Protein AF-A0A9X1IK52-F1 (afdb_monomer_lite)

Foldseek 3Di:
DAQDLLHLVLLLQQLVVQLVLAPPCVVPVVLSLLSVLVNVVSVVLNVLVQVLQLCVQPNDDDPCPVVDPPDDCPVVPPVVLVPDQCSCCCPVVVSGDDNADPNRHHRDPVSYDHDNDSLVSLVVSLVSLLVSLVVLVVQCVVDPDPSSLLSSLVSNLVSLLSNQSSQVVNCVVPVDNCVVVPPRVPDDSVPRPSNVVCVVVPVSVDRDRPDD

Structure (mmCIF, N/CA/C/O backbone):
data_AF-A0A9X1IK52-F1
#
_entry.id   AF-A0A9X1IK52-F1
#
loop_
_atom_site.group_PDB
_atom_site.id
_atom_site.type_symbol
_atom_site.label_atom_id
_atom_site.label_alt_id
_atom_site.label_comp_id
_atom_site.label_asym_id
_atom_site.label_entity_id
_atom_site.label_seq_id
_atom_site.pdbx_PDB_ins_code
_atom_site.Cartn_x
_atom_site.Cartn_y
_atom_site.Cartn_z
_atom_site.occupancy
_atom_site.B_iso_or_equiv
_atom_site.auth_seq_id
_atom_site.auth_comp_id
_atom_site.auth_asym_id
_atom_site.auth_atom_id
_atom_site.pdbx_PDB_model_num
ATOM 1 N N . LEU A 1 1 ? 0.300 -0.998 -7.293 1.00 97.69 1 LEU A N 1
ATOM 2 C CA . LEU A 1 1 ? 0.174 -1.105 -5.819 1.00 97.69 1 LEU A CA 1
ATOM 3 C C . LEU A 1 1 ? 0.484 0.206 -5.094 1.00 97.69 1 LEU A C 1
ATOM 5 O O . LEU A 1 1 ? 0.217 0.279 -3.910 1.00 97.69 1 LEU A O 1
ATOM 9 N N . LEU A 1 2 ? 0.979 1.241 -5.788 1.00 98.50 2 LEU A N 1
ATOM 10 C CA . LEU A 1 2 ? 1.314 2.537 -5.193 1.00 98.50 2 LEU A CA 1
ATOM 11 C C . LEU A 1 2 ? 0.119 3.512 -5.165 1.00 98.50 2 LEU A C 1
ATOM 13 O O . LEU A 1 2 ? -0.600 3.561 -4.174 1.00 98.50 2 LEU A O 1
ATOM 17 N N . GLY A 1 3 ? -0.132 4.243 -6.260 1.00 98.31 3 GLY A N 1
ATOM 18 C CA . GLY A 1 3 ? -1.111 5.341 -6.331 1.00 98.31 3 GLY A CA 1
ATOM 19 C C . GLY A 1 3 ? -2.527 4.959 -6.781 1.00 98.31 3 GLY A C 1
ATOM 20 O O . GLY A 1 3 ? -3.332 5.830 -7.088 1.00 98.31 3 GLY A O 1
ATOM 21 N N . GLY A 1 4 ? -2.858 3.667 -6.838 1.00 98.12 4 GLY A N 1
ATOM 22 C CA . GLY A 1 4 ? -4.223 3.222 -7.144 1.00 98.12 4 GLY A CA 1
ATOM 23 C C . GLY A 1 4 ? -5.168 3.331 -5.942 1.00 98.12 4 GLY A C 1
ATOM 24 O O . GLY A 1 4 ? -4.718 3.418 -4.804 1.00 98.12 4 GLY A O 1
ATOM 25 N N . LYS A 1 5 ? -6.483 3.217 -6.180 1.00 98.00 5 LYS A N 1
ATOM 26 C CA . LYS A 1 5 ? -7.533 3.292 -5.139 1.00 98.00 5 LYS A CA 1
ATOM 27 C C . LYS A 1 5 ? -7.262 2.425 -3.900 1.00 98.00 5 LYS A C 1
ATOM 29 O O . LYS A 1 5 ? -7.511 2.879 -2.791 1.00 98.00 5 LYS A O 1
ATOM 34 N N . TYR A 1 6 ? -6.746 1.212 -4.095 1.00 98.56 6 TYR A N 1
ATOM 35 C CA . TYR A 1 6 ? -6.387 0.256 -3.036 1.00 98.56 6 TYR A CA 1
ATOM 36 C C . TYR A 1 6 ? -4.863 0.044 -2.928 1.00 98.56 6 TYR A C 1
ATOM 38 O O . TYR A 1 6 ? -4.402 -1.052 -2.617 1.00 98.56 6 TYR A O 1
ATOM 46 N N . GLY A 1 7 ? -4.071 1.048 -3.309 1.00 98.69 7 GLY A N 1
ATOM 47 C CA . GLY A 1 7 ? -2.617 1.034 -3.157 1.00 98.69 7 GLY A CA 1
ATOM 48 C C . GLY A 1 7 ? -2.154 1.609 -1.819 1.00 98.69 7 GLY A C 1
ATOM 49 O O . GLY A 1 7 ? -2.965 2.137 -1.059 1.00 98.69 7 GLY A O 1
ATOM 50 N N . GLU A 1 8 ? -0.846 1.555 -1.571 1.00 98.81 8 GLU A N 1
ATOM 51 C CA . GLU A 1 8 ? -0.266 1.979 -0.288 1.00 98.81 8 GLU A CA 1
ATOM 52 C C . GLU A 1 8 ? -0.393 3.489 -0.046 1.00 98.81 8 GLU A C 1
ATOM 54 O O . GLU A 1 8 ? -0.481 3.942 1.088 1.00 98.81 8 GLU A O 1
ATOM 59 N N . MET A 1 9 ? -0.506 4.296 -1.108 1.00 98.69 9 MET A N 1
ATOM 60 C CA . MET A 1 9 ?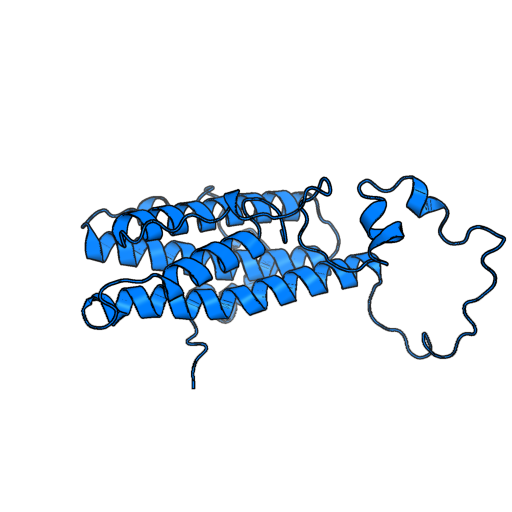 -0.839 5.718 -0.957 1.00 98.69 9 MET A CA 1
ATOM 61 C C . MET A 1 9 ? -2.228 5.911 -0.333 1.00 98.69 9 MET A C 1
ATOM 63 O O . MET A 1 9 ? -2.452 6.865 0.411 1.00 98.69 9 MET A O 1
ATOM 67 N N . SER A 1 10 ? -3.171 5.008 -0.619 1.00 98.81 10 SER A N 1
ATOM 68 C CA . SER A 1 10 ? -4.512 5.062 -0.043 1.00 98.81 10 SER A CA 1
ATOM 69 C C . SER A 1 10 ? -4.541 4.548 1.390 1.00 98.81 10 SER A C 1
ATOM 71 O O . SER A 1 10 ? -5.184 5.195 2.211 1.00 98.81 10 SER A O 1
ATOM 73 N N . THR A 1 11 ? -3.864 3.444 1.724 1.00 98.75 11 THR A N 1
ATOM 74 C CA . THR A 1 11 ? -3.757 2.981 3.125 1.00 98.75 11 THR A CA 1
ATOM 75 C C . THR A 1 11 ? -3.091 4.060 3.977 1.00 98.75 11 THR A C 1
ATOM 77 O O . THR A 1 11 ? -3.716 4.556 4.917 1.00 98.75 11 THR A O 1
ATOM 80 N N . LEU A 1 12 ? -1.922 4.558 3.554 1.00 98.81 12 LEU A N 1
ATOM 81 C CA . LEU A 1 12 ? -1.230 5.673 4.199 1.00 98.81 12 LEU A CA 1
ATOM 82 C C . LEU A 1 12 ? -2.139 6.894 4.348 1.00 98.81 12 LEU A C 1
ATOM 84 O O . LEU A 1 12 ? -2.324 7.391 5.455 1.00 98.81 12 LEU A O 1
ATOM 88 N N . GLY A 1 13 ? -2.724 7.382 3.250 1.00 98.62 13 GLY A N 1
ATOM 89 C CA . GLY A 1 13 ? -3.545 8.592 3.264 1.00 98.62 13 GLY A CA 1
ATOM 90 C C . GLY A 1 13 ? -4.740 8.478 4.211 1.00 98.62 13 GLY A C 1
ATOM 91 O O . GLY A 1 13 ? -5.017 9.404 4.973 1.00 98.62 13 GLY A O 1
ATOM 92 N N . ASN A 1 14 ? -5.419 7.329 4.220 1.00 98.88 14 ASN A N 1
ATOM 93 C CA . ASN A 1 14 ? -6.539 7.087 5.126 1.00 98.88 14 ASN A CA 1
ATOM 94 C C . ASN A 1 14 ? -6.096 7.124 6.587 1.00 98.88 14 ASN A C 1
ATOM 96 O O . ASN A 1 14 ? -6.639 7.905 7.371 1.00 98.88 14 ASN A O 1
ATOM 100 N N . TYR A 1 15 ? -5.096 6.329 6.954 1.00 98.75 15 TYR A N 1
ATOM 101 C CA . TYR A 1 15 ? -4.704 6.190 8.355 1.00 98.75 15 TYR A CA 1
ATOM 102 C C . TYR A 1 15 ? -4.037 7.468 8.870 1.00 98.75 15 TYR A C 1
ATOM 104 O O . TYR A 1 15 ? -4.278 7.882 10.006 1.00 98.75 15 TYR A O 1
ATOM 112 N N . LEU A 1 16 ? -3.283 8.166 8.016 1.00 98.62 16 LEU A N 1
ATOM 113 C CA . LEU A 1 16 ? -2.671 9.454 8.324 1.00 98.62 16 LEU A CA 1
ATOM 114 C C . LEU A 1 16 ? -3.725 10.487 8.717 1.00 98.62 16 LEU A C 1
ATOM 116 O O . LEU A 1 16 ? -3.709 10.982 9.847 1.00 98.62 16 LEU A O 1
ATOM 120 N N . PHE A 1 17 ? -4.689 10.764 7.836 1.00 98.69 17 PHE A N 1
ATOM 121 C CA . PHE A 1 17 ? -5.709 11.771 8.121 1.00 98.69 17 PHE A CA 1
ATOM 122 C C . PHE A 1 17 ? -6.666 11.340 9.237 1.00 98.69 17 PHE A C 1
ATOM 124 O O . PHE A 1 17 ? -7.046 12.175 10.057 1.00 98.69 17 PHE A O 1
ATOM 131 N N . GLN A 1 18 ? -6.996 10.052 9.358 1.00 98.75 18 GLN A N 1
ATOM 132 C CA . GLN A 1 18 ? -7.763 9.550 10.502 1.00 98.75 18 GLN A CA 1
ATOM 133 C C . GLN A 1 18 ? -7.002 9.712 11.825 1.00 98.75 18 GLN A C 1
ATOM 135 O O . GLN A 1 18 ? -7.610 10.089 12.824 1.00 98.75 18 GLN A O 1
ATOM 140 N N . SER A 1 19 ? -5.682 9.489 11.855 1.00 98.12 19 SER A N 1
ATOM 141 C CA . SER A 1 19 ? -4.861 9.681 13.059 1.00 98.12 19 SER A CA 1
ATOM 142 C C . SER A 1 19 ? -4.782 11.155 13.482 1.00 98.12 19 SER A C 1
ATOM 144 O O . SER A 1 19 ? -4.864 11.480 14.675 1.00 98.12 19 SER A O 1
ATOM 146 N N . PHE A 1 20 ? -4.693 12.071 12.514 1.00 98.25 20 PHE A N 1
ATOM 147 C CA . PHE A 1 20 ? -4.715 13.513 12.762 1.00 98.25 20 PHE A CA 1
ATOM 148 C C . PHE A 1 20 ? -6.075 13.954 13.303 1.00 98.25 20 PHE A C 1
ATOM 150 O O . PHE A 1 20 ? -6.141 14.612 14.342 1.00 98.25 20 PHE A O 1
ATOM 157 N N . ASN A 1 21 ? -7.150 13.499 12.661 1.00 98.31 21 ASN A N 1
ATOM 158 C CA . ASN A 1 21 ? -8.529 13.868 12.978 1.00 98.31 21 ASN A CA 1
ATOM 159 C C . ASN A 1 21 ? -9.142 13.059 14.134 1.00 98.31 21 ASN A C 1
ATOM 161 O O . ASN A 1 21 ? -10.309 13.270 14.481 1.00 98.31 21 ASN A O 1
ATOM 165 N N . PHE A 1 22 ? -8.388 12.133 14.736 1.00 98.38 22 PHE A N 1
ATOM 166 C CA . PHE A 1 22 ? -8.907 11.228 15.756 1.00 98.38 22 PHE A CA 1
ATOM 167 C C . PHE A 1 22 ? -9.400 12.007 16.984 1.00 98.38 22 PHE A C 1
ATOM 169 O O . PHE A 1 22 ? -8.639 12.725 17.641 1.00 98.38 22 PHE A O 1
ATOM 176 N N . ARG A 1 23 ? -10.678 11.833 17.334 1.00 96.69 23 ARG A N 1
ATOM 177 C CA . ARG A 1 23 ? -11.315 12.485 18.488 1.00 96.69 23 ARG A CA 1
ATOM 178 C C . ARG A 1 23 ? -11.190 11.624 19.741 1.00 96.69 23 ARG A C 1
ATOM 180 O O . ARG A 1 23 ? -11.190 10.401 19.674 1.00 96.69 23 ARG A O 1
ATOM 187 N N . SER A 1 24 ? -11.117 12.268 20.906 1.00 95.25 24 SER A N 1
ATOM 188 C CA . SER A 1 24 ? -11.035 11.577 22.203 1.00 95.25 24 SER A CA 1
ATOM 189 C C . SER A 1 24 ? -9.814 10.651 22.343 1.00 95.25 24 SER A C 1
ATOM 191 O O . SER A 1 24 ? -9.926 9.579 22.940 1.00 95.25 24 SER A O 1
ATOM 193 N N . LYS A 1 25 ? -8.643 11.081 21.841 1.00 94.38 25 LYS A N 1
ATOM 194 C CA . LYS A 1 25 ? -7.383 10.308 21.842 1.00 94.38 25 LYS A CA 1
ATOM 195 C C . LYS A 1 25 ? -7.042 9.686 23.199 1.00 94.38 25 LYS A C 1
ATOM 197 O O . LYS A 1 25 ? -6.598 8.552 23.235 1.00 94.38 25 LYS A O 1
ATOM 202 N N . THR A 1 26 ? -7.318 10.365 24.313 1.00 95.56 26 THR A N 1
ATOM 203 C CA . THR A 1 26 ? -7.072 9.811 25.657 1.00 95.56 26 THR A CA 1
ATOM 204 C C . THR A 1 26 ? -8.047 8.689 26.028 1.00 95.56 26 THR A C 1
ATOM 206 O O . THR A 1 26 ? -7.638 7.666 26.562 1.00 95.56 26 THR A O 1
ATOM 209 N N . LYS A 1 27 ? -9.346 8.847 25.731 1.00 96.62 27 LYS A N 1
ATOM 210 C CA . LYS A 1 27 ? -10.383 7.855 26.080 1.00 96.62 27 LYS A CA 1
ATOM 211 C C . LYS A 1 27 ? -10.326 6.619 25.180 1.00 96.62 27 LYS A C 1
ATOM 213 O O . LYS A 1 27 ? -10.642 5.520 25.619 1.00 96.62 27 LYS A O 1
ATOM 218 N N . LEU A 1 28 ? -9.951 6.809 23.918 1.00 97.00 28 LEU A N 1
ATOM 219 C CA . LEU A 1 28 ? -9.874 5.769 22.892 1.00 97.00 28 LEU A CA 1
ATOM 220 C C . LEU A 1 28 ? -8.418 5.481 22.496 1.00 97.00 28 LEU A C 1
ATOM 222 O O . LEU A 1 28 ? -8.143 5.156 21.341 1.00 97.00 28 LEU A O 1
ATOM 226 N N . ALA A 1 29 ? -7.495 5.598 23.456 1.00 97.56 29 ALA A N 1
ATOM 227 C CA . ALA A 1 29 ? -6.053 5.547 23.222 1.00 97.56 29 ALA A CA 1
ATOM 228 C C . ALA A 1 29 ? -5.614 4.310 22.440 1.00 97.56 29 ALA A C 1
ATOM 230 O O . ALA A 1 29 ? -4.907 4.452 21.455 1.00 97.56 29 ALA A O 1
ATOM 231 N N . SER A 1 30 ? -6.097 3.113 22.786 1.00 97.44 30 SER A N 1
ATOM 232 C CA . SER A 1 30 ? -5.710 1.883 22.080 1.00 97.44 30 SER A CA 1
ATOM 233 C C . SER A 1 30 ? -6.085 1.891 20.592 1.00 97.44 30 SER A C 1
ATOM 235 O O . SER A 1 30 ? -5.324 1.393 19.771 1.00 97.44 30 SER A O 1
ATOM 237 N N . PHE A 1 31 ? -7.228 2.479 20.227 1.00 98.31 31 PHE A N 1
ATOM 238 C CA . PHE A 1 31 ? -7.675 2.564 18.831 1.00 98.31 31 PHE A CA 1
ATOM 239 C C . PHE A 1 31 ? -6.939 3.664 18.072 1.00 98.31 31 PHE A C 1
ATOM 241 O O . PHE A 1 31 ? -6.550 3.468 16.924 1.00 98.31 31 PHE A O 1
ATOM 248 N N . TYR A 1 32 ? -6.704 4.799 18.733 1.00 98.38 32 TYR A N 1
ATOM 249 C CA . TYR A 1 32 ? -5.860 5.857 18.193 1.00 98.38 32 TYR A CA 1
ATOM 250 C C . TYR A 1 32 ? -4.438 5.349 17.924 1.00 98.38 32 TYR A C 1
ATOM 252 O O . TYR A 1 32 ? -3.935 5.510 16.816 1.00 98.38 32 TYR A O 1
ATOM 260 N N . SER A 1 33 ? -3.813 4.697 18.908 1.00 97.81 33 SER A N 1
ATOM 261 C CA . SER A 1 33 ? -2.472 4.125 18.794 1.00 97.81 33 SER A CA 1
ATOM 262 C C . SER A 1 33 ? -2.403 3.060 17.709 1.00 97.81 33 SER A C 1
ATOM 264 O O . SER A 1 33 ? -1.435 3.056 16.961 1.00 97.81 33 SER A O 1
ATOM 266 N N . LEU A 1 34 ? -3.426 2.208 17.573 1.00 98.50 34 LEU A N 1
ATOM 267 C CA . LEU A 1 34 ? -3.501 1.236 16.482 1.00 98.50 34 LEU A CA 1
ATOM 268 C C . LEU A 1 34 ? -3.439 1.926 15.112 1.00 98.50 34 LEU A C 1
ATOM 270 O O . LEU A 1 34 ? -2.599 1.568 14.292 1.00 98.50 34 LEU A O 1
ATOM 274 N N . VAL A 1 35 ? -4.297 2.926 14.878 1.00 98.56 35 VAL A N 1
ATOM 275 C CA . VAL A 1 35 ? -4.312 3.665 13.606 1.00 98.56 35 VAL A CA 1
ATOM 276 C C . VAL A 1 35 ? -2.975 4.374 13.389 1.00 98.56 35 VAL A C 1
ATOM 278 O O . VAL A 1 35 ? -2.388 4.219 12.330 1.00 98.56 35 VAL A O 1
ATOM 281 N N . ALA A 1 36 ? -2.454 5.083 14.393 1.00 98.25 36 ALA A N 1
ATOM 282 C CA . ALA A 1 36 ? -1.199 5.824 14.280 1.00 98.25 36 ALA A CA 1
ATOM 283 C C . ALA A 1 36 ? 0.031 4.924 14.046 1.00 98.25 36 ALA A C 1
ATOM 285 O O . ALA A 1 36 ? 0.907 5.294 13.268 1.00 98.25 36 ALA A O 1
ATOM 286 N N . CYS A 1 37 ? 0.101 3.747 14.680 1.00 98.00 37 CYS A N 1
ATOM 287 C CA . CYS A 1 37 ? 1.203 2.804 14.463 1.00 98.00 37 CYS A CA 1
ATOM 288 C C . CYS A 1 37 ? 1.167 2.225 13.047 1.00 98.00 37 CYS A C 1
ATOM 290 O O . CYS A 1 37 ? 2.207 2.164 12.398 1.00 98.00 37 CYS A O 1
ATOM 292 N N . ILE A 1 38 ? -0.019 1.860 12.547 1.00 98.75 38 ILE A N 1
ATOM 293 C CA . ILE A 1 38 ? -0.160 1.368 11.172 1.00 98.75 38 ILE A CA 1
ATOM 294 C C . ILE A 1 38 ? 0.129 2.493 10.167 1.00 98.75 38 ILE A C 1
ATOM 296 O O . ILE A 1 38 ? 0.828 2.252 9.194 1.00 98.75 38 ILE A O 1
ATOM 300 N N . THR A 1 39 ? -0.288 3.743 10.421 1.00 98.69 39 THR A N 1
ATOM 301 C CA . THR A 1 39 ? 0.114 4.900 9.593 1.00 98.69 39 THR A CA 1
ATOM 302 C C . THR A 1 39 ? 1.630 4.980 9.418 1.00 98.69 39 THR A C 1
ATOM 304 O O . THR A 1 39 ? 2.110 5.221 8.313 1.00 98.69 39 THR A O 1
ATOM 307 N N . ALA A 1 40 ? 2.385 4.800 10.505 1.00 98.56 40 ALA A N 1
ATOM 308 C CA . ALA A 1 40 ? 3.841 4.838 10.454 1.00 98.56 40 ALA A CA 1
ATOM 309 C C . ALA A 1 40 ? 4.423 3.666 9.643 1.00 98.56 40 ALA A C 1
ATOM 311 O O . ALA A 1 40 ? 5.398 3.856 8.923 1.00 98.56 40 ALA A O 1
ATOM 312 N N . GLU A 1 41 ? 3.799 2.487 9.698 1.00 98.75 41 GLU A N 1
ATOM 313 C CA . GLU A 1 41 ? 4.169 1.341 8.861 1.00 98.75 41 GLU A CA 1
ATOM 314 C C . GLU A 1 41 ? 3.896 1.596 7.365 1.00 98.75 41 GLU A C 1
ATOM 316 O O . GLU A 1 41 ? 4.751 1.317 6.523 1.00 98.75 41 GLU A O 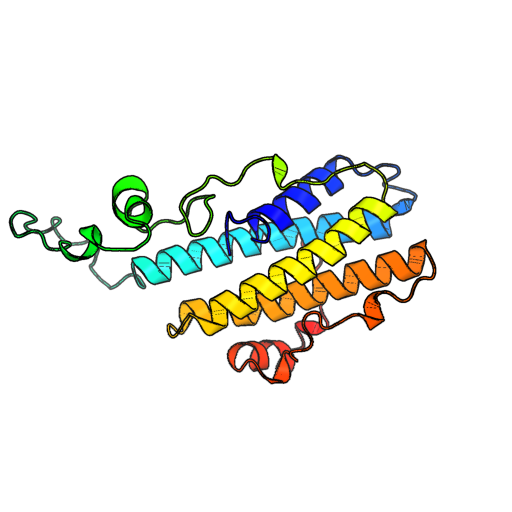1
ATOM 321 N N . GLU A 1 42 ? 2.752 2.199 7.023 1.00 98.75 42 GLU A N 1
ATOM 322 C CA . GLU A 1 42 ? 2.371 2.468 5.628 1.00 98.75 42 GLU A CA 1
ATOM 323 C C . GLU A 1 42 ? 3.297 3.468 4.917 1.00 98.75 42 GLU A C 1
ATOM 325 O O . GLU A 1 42 ? 3.421 3.426 3.692 1.00 98.75 42 GLU A O 1
ATOM 330 N N . LEU A 1 43 ? 4.007 4.335 5.653 1.00 98.56 43 LEU A N 1
ATOM 331 C CA . LEU A 1 43 ? 5.083 5.151 5.071 1.00 98.56 43 LEU A CA 1
ATOM 332 C C . LEU A 1 43 ? 6.177 4.260 4.467 1.00 98.56 43 LEU A C 1
ATOM 334 O O . LEU A 1 43 ? 6.583 4.468 3.323 1.00 98.56 43 LEU A O 1
ATOM 338 N N . GLY A 1 44 ? 6.593 3.230 5.207 1.00 98.69 44 GLY A N 1
ATOM 339 C CA . GLY A 1 44 ? 7.558 2.241 4.732 1.00 98.69 44 GLY A CA 1
ATOM 340 C C . GLY A 1 44 ? 7.006 1.378 3.595 1.00 98.69 44 GLY A C 1
ATOM 341 O O . GLY A 1 44 ? 7.758 0.957 2.723 1.00 98.69 44 GLY A O 1
ATOM 342 N N . HIS A 1 45 ? 5.692 1.143 3.538 1.00 98.81 45 HIS A N 1
ATOM 343 C CA . HIS A 1 45 ? 5.075 0.442 2.408 1.00 98.81 45 HIS A CA 1
ATOM 344 C C . HIS A 1 45 ? 5.087 1.277 1.124 1.00 98.81 45 HIS A C 1
ATOM 346 O O . HIS A 1 45 ? 5.408 0.755 0.054 1.00 98.81 45 HIS A O 1
ATOM 352 N N . VAL A 1 46 ? 4.789 2.578 1.216 1.00 98.75 46 VAL A N 1
ATOM 353 C CA . VAL A 1 46 ? 4.919 3.508 0.084 1.00 98.75 46 VAL A CA 1
ATOM 354 C C . VAL A 1 46 ? 6.363 3.550 -0.411 1.00 98.75 46 VAL A C 1
ATOM 356 O O . VAL A 1 46 ? 6.586 3.464 -1.620 1.00 98.75 46 VAL A O 1
ATOM 359 N N . GLU A 1 47 ? 7.338 3.611 0.498 1.00 98.75 47 GLU A N 1
ATOM 360 C CA . GLU A 1 47 ? 8.763 3.536 0.162 1.00 98.75 47 GLU A CA 1
ATOM 361 C C . GLU A 1 47 ? 9.118 2.205 -0.520 1.00 98.75 47 GLU A C 1
ATOM 363 O O . GLU A 1 47 ? 9.680 2.208 -1.615 1.00 98.75 47 GLU A O 1
ATOM 368 N N . LEU A 1 48 ? 8.727 1.070 0.068 1.00 98.75 48 LEU A N 1
ATOM 369 C CA . LEU A 1 48 ? 9.023 -0.266 -0.452 1.00 98.75 48 LEU A CA 1
ATOM 370 C C . LEU A 1 48 ? 8.460 -0.472 -1.862 1.00 98.75 48 LEU A C 1
ATOM 372 O O . LEU A 1 48 ? 9.161 -0.965 -2.744 1.00 98.75 48 LEU A O 1
ATOM 376 N N . VAL A 1 49 ? 7.203 -0.088 -2.098 1.00 98.69 49 VAL A N 1
ATOM 377 C CA . VAL A 1 49 ? 6.586 -0.209 -3.427 1.00 98.69 49 VAL A CA 1
ATOM 378 C C . VAL A 1 49 ? 7.241 0.747 -4.420 1.00 98.69 49 VAL A C 1
ATOM 380 O O . VAL A 1 49 ? 7.444 0.367 -5.572 1.00 98.69 49 VAL A O 1
ATOM 383 N N . SER A 1 50 ? 7.583 1.966 -3.996 1.00 98.50 50 SER A N 1
ATOM 384 C CA . SER A 1 50 ? 8.261 2.941 -4.859 1.00 98.50 50 SER A CA 1
ATOM 385 C C . SER A 1 50 ? 9.638 2.442 -5.291 1.00 98.50 50 SER A C 1
ATOM 387 O O . SER A 1 50 ? 9.964 2.497 -6.476 1.00 98.50 50 SER A O 1
ATOM 389 N N . ASN A 1 51 ? 10.403 1.877 -4.354 1.00 97.75 51 ASN A N 1
ATOM 390 C CA . ASN A 1 51 ? 11.685 1.247 -4.640 1.00 97.75 51 ASN A CA 1
ATOM 391 C C . ASN A 1 51 ? 11.507 0.024 -5.556 1.00 97.75 51 ASN A C 1
ATOM 393 O O . ASN A 1 51 ? 12.184 -0.092 -6.569 1.00 97.75 51 ASN A O 1
ATOM 397 N N . GLY A 1 52 ? 10.514 -0.831 -5.293 1.00 97.62 52 GLY A N 1
ATOM 398 C CA . GLY A 1 52 ? 10.189 -1.960 -6.169 1.00 97.62 52 GLY A CA 1
ATOM 399 C C . GLY A 1 52 ? 9.898 -1.543 -7.616 1.00 97.62 52 GLY A C 1
ATOM 400 O O . GLY A 1 52 ? 10.377 -2.187 -8.543 1.00 97.62 52 GLY A O 1
ATOM 401 N N . VAL A 1 53 ? 9.161 -0.447 -7.831 1.00 97.31 53 VAL A N 1
ATOM 402 C CA . VAL A 1 53 ? 8.923 0.109 -9.177 1.00 97.31 53 VAL A CA 1
ATOM 403 C C . VAL A 1 53 ? 10.223 0.593 -9.820 1.00 97.31 53 VAL A C 1
ATOM 405 O O . VAL A 1 53 ? 10.469 0.266 -10.978 1.00 97.31 53 VAL A O 1
ATOM 408 N N . ALA A 1 54 ? 11.057 1.334 -9.085 1.00 96.56 54 ALA A N 1
ATOM 409 C CA . ALA A 1 54 ? 12.342 1.809 -9.597 1.00 96.56 54 ALA A CA 1
ATOM 410 C C . ALA A 1 54 ? 13.264 0.639 -9.980 1.00 96.56 54 ALA A C 1
ATOM 412 O O . ALA A 1 54 ? 13.809 0.626 -11.078 1.00 96.56 54 ALA A O 1
ATOM 413 N N . MET A 1 55 ? 13.357 -0.384 -9.129 1.00 96.75 55 MET A N 1
ATOM 414 C CA . MET A 1 55 ? 14.146 -1.593 -9.375 1.00 96.75 55 MET A CA 1
ATOM 415 C C . MET A 1 55 ? 13.645 -2.395 -10.578 1.00 96.75 55 MET A C 1
ATOM 417 O O . MET A 1 55 ? 14.452 -2.903 -11.348 1.00 96.75 55 MET A O 1
ATOM 421 N N . LEU A 1 56 ? 12.328 -2.498 -10.774 1.00 95.69 56 LEU A N 1
ATOM 422 C CA . LEU A 1 56 ? 11.755 -3.178 -11.941 1.00 95.69 56 LEU A CA 1
ATOM 423 C C . LEU A 1 56 ? 12.038 -2.436 -13.255 1.00 95.69 56 LEU A C 1
ATOM 425 O O . LEU A 1 56 ? 12.155 -3.076 -14.296 1.00 95.69 56 LEU A O 1
ATOM 429 N N . ASN A 1 57 ? 12.126 -1.105 -13.214 1.00 94.62 57 ASN A N 1
ATOM 430 C CA . ASN A 1 57 ? 12.363 -0.289 -14.405 1.00 94.62 57 ASN A CA 1
ATOM 431 C C . ASN A 1 57 ? 13.854 -0.114 -14.724 1.00 94.62 57 ASN A C 1
ATOM 433 O O . ASN A 1 57 ? 14.216 -0.082 -15.897 1.00 94.62 57 ASN A O 1
ATOM 437 N N . ASN A 1 58 ? 14.698 0.007 -13.697 1.00 91.88 58 ASN A N 1
ATOM 438 C CA . ASN A 1 58 ? 16.098 0.415 -13.843 1.00 91.88 58 ASN A CA 1
ATOM 439 C C . ASN A 1 58 ? 17.098 -0.693 -13.479 1.00 91.88 58 ASN A C 1
ATOM 441 O O . ASN A 1 58 ? 18.252 -0.623 -13.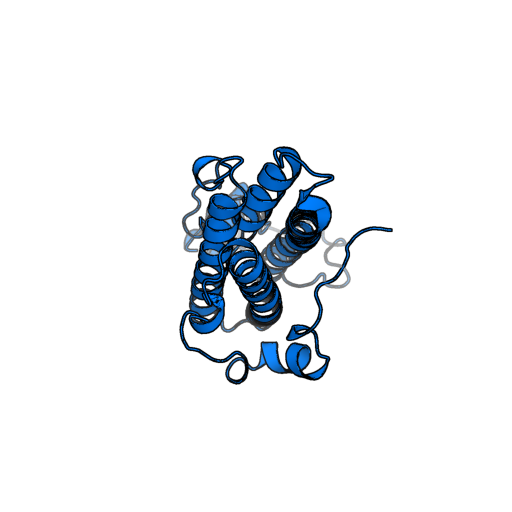885 1.00 91.88 58 ASN A O 1
ATOM 445 N N . GLY A 1 59 ? 16.667 -1.727 -12.751 1.00 92.50 59 GLY A N 1
ATOM 446 C CA . GLY A 1 59 ? 17.565 -2.730 -12.183 1.00 92.50 59 GLY A CA 1
ATOM 447 C C . GLY A 1 59 ? 18.389 -2.203 -10.997 1.00 92.50 59 GLY A C 1
ATOM 448 O O . GLY A 1 59 ? 18.225 -1.055 -10.583 1.00 92.50 59 GLY A O 1
ATOM 449 N N . PRO A 1 60 ? 19.237 -3.059 -10.397 1.00 91.38 60 PRO A N 1
ATOM 450 C CA . PRO A 1 60 ? 20.207 -2.636 -9.390 1.00 91.38 60 PRO A CA 1
ATOM 451 C C . PRO A 1 60 ? 21.336 -1.811 -10.018 1.00 91.38 60 PRO A C 1
ATOM 453 O O . PRO A 1 60 ? 21.725 -2.068 -11.158 1.00 91.38 60 PRO A O 1
ATOM 456 N N . ASP A 1 61 ? 21.939 -0.924 -9.227 1.00 87.75 61 ASP A N 1
ATOM 457 C CA . ASP A 1 61 ? 23.174 -0.238 -9.612 1.00 87.75 61 ASP A CA 1
ATOM 458 C C . ASP A 1 61 ? 24.282 -1.251 -9.937 1.00 87.75 61 ASP A C 1
ATOM 460 O O . ASP A 1 61 ? 24.549 -2.188 -9.171 1.00 87.75 61 ASP A O 1
ATOM 464 N N . SER A 1 62 ? 24.972 -1.036 -11.053 1.00 88.75 62 SER A N 1
ATOM 465 C CA . SER A 1 62 ? 26.178 -1.768 -11.420 1.00 88.75 62 SER A CA 1
ATOM 466 C C . SER A 1 62 ? 27.421 -0.903 -11.221 1.00 88.75 62 SER A C 1
ATOM 468 O O . SER A 1 62 ? 27.416 0.325 -11.327 1.00 88.75 62 SER A O 1
ATOM 470 N N . LYS A 1 63 ? 28.541 -1.555 -10.890 1.00 90.06 63 LYS A N 1
ATOM 471 C CA . LYS A 1 63 ? 29.802 -0.851 -10.646 1.00 90.06 63 LYS A CA 1
ATOM 472 C C . LYS A 1 63 ? 30.253 -0.138 -11.924 1.00 90.06 63 LYS A C 1
ATOM 474 O O . LYS A 1 63 ? 30.667 -0.799 -12.873 1.00 90.06 63 LYS A O 1
ATOM 479 N N . GLY A 1 64 ? 30.273 1.192 -11.883 1.00 84.69 64 GLY A N 1
ATOM 480 C CA . GLY A 1 64 ? 30.730 2.035 -12.984 1.00 84.69 64 GLY A CA 1
ATOM 481 C C . GLY A 1 64 ? 29.615 2.632 -13.844 1.00 84.69 64 GLY A C 1
ATOM 482 O O . GLY A 1 64 ? 29.946 3.316 -14.812 1.00 84.69 64 GLY A O 1
ATOM 483 N N . ASP A 1 65 ? 28.336 2.438 -13.508 1.00 84.00 65 ASP A N 1
ATOM 484 C CA . ASP A 1 65 ? 27.213 3.056 -14.239 1.00 84.00 65 ASP A CA 1
ATOM 485 C C . ASP A 1 65 ? 27.296 4.595 -14.258 1.00 84.00 65 ASP A C 1
ATOM 487 O O . ASP A 1 65 ? 26.917 5.241 -15.232 1.00 84.00 65 ASP A O 1
ATOM 491 N N . ASP A 1 66 ? 27.888 5.185 -13.220 1.00 86.06 66 ASP A N 1
ATOM 492 C CA . ASP A 1 66 ? 28.133 6.620 -13.054 1.00 86.06 66 ASP A CA 1
ATOM 493 C C . ASP A 1 66 ? 29.419 7.123 -13.739 1.00 86.06 66 ASP A C 1
ATOM 495 O O . ASP A 1 66 ? 29.708 8.319 -13.728 1.00 86.06 66 ASP A O 1
ATOM 499 N N . THR A 1 67 ? 30.199 6.228 -14.352 1.00 86.88 67 THR A N 1
ATOM 500 C CA . THR A 1 67 ? 31.490 6.565 -14.982 1.00 86.88 67 THR A CA 1
ATOM 501 C C . THR A 1 67 ? 31.400 6.800 -16.490 1.00 86.88 67 THR A C 1
ATOM 503 O O . THR A 1 67 ? 32.372 7.239 -17.111 1.00 86.88 67 THR A O 1
ATOM 506 N N . GLY A 1 68 ? 30.243 6.517 -17.095 1.00 83.25 68 GLY A N 1
ATOM 507 C CA . GLY A 1 68 ? 29.989 6.729 -18.518 1.00 83.25 68 GLY A CA 1
ATOM 508 C C . GLY A 1 68 ? 29.776 8.202 -18.890 1.00 83.25 68 GLY A C 1
ATOM 509 O O . GLY A 1 68 ? 29.456 9.044 -18.058 1.00 83.25 68 GLY A O 1
ATOM 510 N N . ASN A 1 69 ? 29.895 8.521 -20.181 1.00 86.50 69 ASN A N 1
ATOM 511 C CA . ASN A 1 69 ? 29.597 9.853 -20.731 1.00 86.50 69 ASN A CA 1
ATOM 512 C C . ASN A 1 69 ? 28.149 9.993 -21.255 1.00 86.50 69 ASN A C 1
ATOM 514 O O . ASN A 1 69 ? 27.863 10.912 -22.018 1.00 86.50 69 ASN A O 1
ATOM 518 N N . GLY A 1 70 ? 27.258 9.063 -20.891 1.00 82.62 70 GLY A N 1
ATOM 519 C CA . GLY A 1 70 ? 25.869 9.002 -21.366 1.00 82.62 70 GLY A CA 1
ATOM 520 C C . GLY A 1 70 ? 25.651 8.267 -22.698 1.00 82.62 70 GLY A C 1
ATOM 521 O O . GLY A 1 70 ? 24.506 7.981 -23.033 1.00 82.62 70 GLY A O 1
ATOM 522 N N . GLY A 1 71 ? 26.715 7.901 -23.426 1.00 86.62 71 GLY A N 1
ATOM 523 C CA . GLY A 1 71 ? 26.622 7.162 -24.693 1.00 86.62 71 GLY A CA 1
ATOM 524 C C . GLY A 1 71 ? 26.042 7.968 -25.869 1.00 86.62 71 GLY A C 1
ATOM 525 O O . GLY A 1 71 ? 25.667 9.131 -25.732 1.00 86.62 71 GLY A O 1
ATOM 526 N N . ASP A 1 72 ? 25.994 7.351 -27.055 1.00 91.50 72 ASP A N 1
ATOM 527 C CA . ASP A 1 72 ? 25.350 7.919 -28.249 1.00 91.50 72 ASP A CA 1
ATOM 528 C C . ASP A 1 72 ? 23.878 7.484 -28.321 1.00 91.50 72 ASP A C 1
ATOM 530 O O . ASP A 1 72 ? 23.568 6.295 -28.406 1.00 91.50 72 ASP A O 1
ATOM 534 N N . ILE A 1 73 ? 22.967 8.458 -28.302 1.00 94.25 73 ILE A N 1
ATOM 535 C CA . ILE A 1 73 ? 21.517 8.226 -28.339 1.00 94.25 73 ILE A CA 1
ATOM 536 C C . ILE A 1 73 ? 20.913 8.318 -29.748 1.00 94.25 73 ILE A C 1
ATOM 538 O O . ILE A 1 73 ? 19.715 8.076 -29.906 1.00 94.25 73 ILE A O 1
ATOM 542 N N . THR A 1 74 ? 21.699 8.662 -30.776 1.00 96.25 74 THR A N 1
ATOM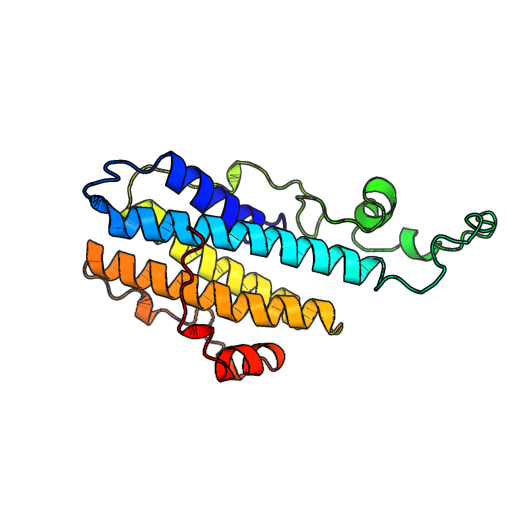 543 C CA . THR A 1 74 ? 21.194 8.870 -32.149 1.00 96.25 74 THR A CA 1
ATOM 544 C C . THR A 1 74 ? 20.590 7.606 -32.763 1.00 96.25 74 THR A C 1
ATOM 546 O O . THR A 1 74 ? 19.692 7.699 -33.598 1.00 96.25 74 THR A O 1
ATOM 549 N N . GLY A 1 75 ? 21.015 6.428 -32.297 1.00 96.06 75 GLY A N 1
ATOM 550 C CA . GLY A 1 75 ? 20.477 5.124 -32.691 1.00 96.06 75 GLY A CA 1
ATOM 551 C C . GLY A 1 75 ? 19.211 4.679 -31.949 1.00 96.06 75 GLY A C 1
ATOM 552 O O . GLY A 1 75 ? 18.856 3.512 -32.052 1.00 96.06 75 GLY A O 1
ATOM 553 N N . ALA A 1 76 ? 18.555 5.560 -31.182 1.00 95.56 76 ALA A N 1
ATOM 554 C CA . ALA A 1 76 ? 17.359 5.246 -30.391 1.00 95.56 76 ALA A CA 1
ATOM 555 C C . ALA A 1 76 ? 17.520 4.003 -29.475 1.00 95.56 76 ALA A C 1
ATOM 557 O O . ALA A 1 76 ? 16.733 3.061 -29.563 1.00 95.56 76 ALA A O 1
ATOM 558 N N . PRO A 1 77 ? 18.494 3.992 -28.541 1.00 93.44 77 PRO A N 1
ATOM 559 C CA . PRO A 1 77 ? 18.803 2.813 -27.717 1.00 93.44 77 PRO A CA 1
ATOM 560 C C . PRO A 1 77 ? 17.636 2.325 -26.838 1.00 93.44 77 PRO A C 1
ATOM 562 O O . PRO A 1 77 ? 17.615 1.170 -26.428 1.00 93.44 77 PRO A O 1
ATOM 565 N N . MET A 1 78 ? 16.650 3.188 -26.575 1.00 94.00 78 MET A N 1
ATOM 566 C CA . MET A 1 78 ? 15.437 2.883 -25.809 1.00 94.00 78 MET A CA 1
ATOM 567 C C . MET A 1 78 ? 14.179 2.827 -26.693 1.00 94.00 78 MET A C 1
ATOM 569 O O . MET A 1 78 ? 13.085 3.133 -26.224 1.00 94.00 78 MET A O 1
ATOM 573 N N . GLU A 1 79 ? 14.303 2.467 -27.978 1.00 96.00 79 GLU A N 1
ATOM 574 C CA . GLU A 1 79 ? 13.182 2.471 -28.934 1.00 96.00 79 GLU A CA 1
ATOM 575 C C . GLU A 1 79 ? 11.951 1.708 -28.416 1.00 96.00 79 GLU A C 1
ATOM 577 O O . GLU A 1 79 ? 10.824 2.181 -28.558 1.00 96.00 79 GLU A O 1
ATOM 582 N N . MET A 1 80 ? 12.159 0.573 -27.743 1.00 94.94 80 MET A N 1
ATOM 583 C CA . MET A 1 80 ? 11.090 -0.255 -27.167 1.00 94.94 80 MET A CA 1
ATOM 584 C C . MET A 1 80 ? 10.199 0.478 -26.146 1.00 94.94 80 MET A C 1
ATOM 586 O O . MET A 1 80 ? 9.062 0.066 -25.921 1.00 94.94 80 MET A O 1
ATOM 590 N N . MET A 1 81 ? 10.670 1.579 -25.546 1.00 95.62 81 MET A N 1
ATOM 591 C CA . MET A 1 81 ? 9.894 2.367 -24.580 1.00 95.62 81 MET A CA 1
ATOM 592 C C . MET A 1 81 ? 8.703 3.098 -25.217 1.00 95.62 81 MET A C 1
ATOM 594 O O . MET A 1 81 ? 7.800 3.518 -24.498 1.00 95.62 81 MET A O 1
ATOM 598 N N . LYS A 1 82 ? 8.650 3.219 -26.551 1.00 94.38 82 LYS A N 1
ATOM 599 C CA . LYS A 1 82 ? 7.508 3.826 -27.258 1.00 94.38 82 LYS A CA 1
ATOM 600 C C . LYS A 1 82 ? 6.220 2.996 -27.155 1.00 94.38 82 LYS A C 1
ATOM 602 O O . LYS A 1 82 ? 5.132 3.559 -27.220 1.00 94.38 82 LYS A O 1
ATOM 607 N N . ASP A 1 83 ? 6.354 1.682 -26.955 1.00 95.62 83 ASP A N 1
ATOM 608 C CA . ASP A 1 83 ? 5.252 0.712 -27.001 1.00 95.62 83 ASP A CA 1
ATOM 609 C C . ASP A 1 83 ? 4.877 0.156 -25.611 1.00 95.62 83 ASP A C 1
ATOM 611 O O . ASP A 1 83 ? 4.021 -0.726 -25.489 1.00 95.62 83 ASP A O 1
ATOM 615 N N . ILE A 1 84 ? 5.497 0.651 -24.531 1.00 94.88 84 ILE A N 1
ATOM 616 C CA . ILE A 1 84 ? 5.1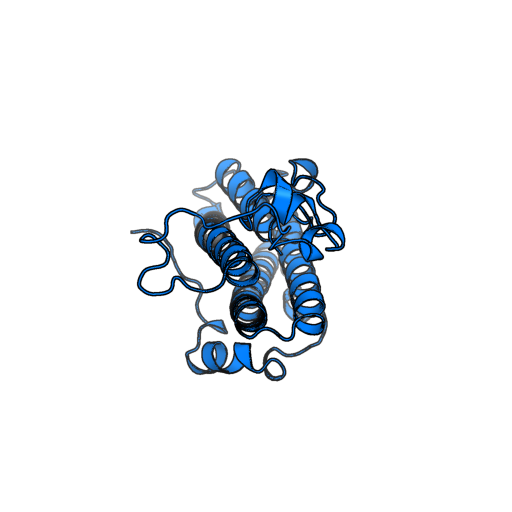63 0.201 -23.173 1.00 94.88 84 ILE A CA 1
ATOM 617 C C . ILE A 1 84 ? 3.786 0.719 -22.747 1.00 94.88 84 ILE A C 1
ATOM 619 O O . ILE A 1 84 ? 3.367 1.825 -23.085 1.00 94.88 84 ILE A O 1
ATOM 623 N N . ARG A 1 85 ? 3.097 -0.064 -21.909 1.00 94.69 85 ARG A N 1
ATOM 624 C CA . ARG A 1 85 ? 1.724 0.232 -21.460 1.00 94.69 85 ARG A CA 1
ATOM 625 C C . ARG A 1 85 ? 1.559 1.604 -20.798 1.00 94.69 85 ARG A C 1
ATOM 627 O O . ARG A 1 85 ? 0.492 2.196 -20.908 1.00 94.69 85 ARG A O 1
ATOM 634 N N . LEU A 1 86 ? 2.584 2.077 -20.087 1.00 94.81 86 LEU A N 1
ATOM 635 C CA . LEU A 1 86 ? 2.591 3.373 -19.408 1.00 94.81 86 LEU A CA 1
ATOM 636 C C . LEU A 1 86 ? 3.851 4.155 -19.793 1.00 94.81 86 LEU A C 1
ATOM 638 O O . LEU A 1 86 ? 4.797 4.264 -19.016 1.00 94.81 86 LEU A O 1
ATOM 642 N N . ALA A 1 87 ? 3.849 4.710 -21.004 1.00 94.75 87 ALA A N 1
ATOM 643 C CA . ALA A 1 87 ? 4.978 5.445 -21.574 1.00 94.75 87 ALA A CA 1
ATOM 644 C C . ALA A 1 87 ? 5.474 6.609 -20.690 1.00 94.75 87 ALA A C 1
ATOM 646 O O . ALA A 1 87 ? 6.674 6.864 -20.609 1.00 94.75 87 ALA A O 1
ATOM 647 N N . ALA A 1 88 ? 4.570 7.272 -19.956 1.00 93.62 88 ALA A N 1
ATOM 648 C CA . ALA A 1 88 ? 4.925 8.336 -19.012 1.00 93.62 88 ALA A CA 1
ATOM 649 C C . ALA A 1 88 ? 5.898 7.868 -17.913 1.00 93.62 88 ALA A C 1
ATOM 651 O O . ALA A 1 88 ? 6.702 8.666 -17.437 1.00 93.62 88 ALA A O 1
ATOM 652 N N . GLY A 1 89 ? 5.872 6.580 -17.539 1.00 94.31 89 GLY A N 1
ATOM 653 C CA . GLY A 1 89 ? 6.839 5.985 -16.610 1.00 94.31 89 GLY A CA 1
ATOM 654 C C . GLY A 1 89 ? 8.286 6.145 -17.081 1.00 94.31 89 GLY A C 1
ATOM 655 O O . GLY A 1 89 ? 9.165 6.401 -16.267 1.00 94.31 89 GLY A O 1
ATOM 656 N N . PHE A 1 90 ? 8.517 6.094 -18.393 1.00 95.62 90 PHE A N 1
ATOM 657 C CA . PHE A 1 90 ? 9.816 6.378 -18.993 1.00 95.62 90 PHE A CA 1
ATOM 658 C C . PHE A 1 90 ? 9.981 7.878 -19.284 1.00 95.62 90 PHE A C 1
ATOM 660 O O . PHE A 1 90 ? 10.867 8.520 -18.728 1.00 95.62 90 PHE A O 1
ATOM 667 N N . TYR A 1 91 ? 9.093 8.463 -20.096 1.00 95.19 91 TYR A N 1
ATOM 668 C CA . TYR A 1 91 ? 9.285 9.816 -20.638 1.00 95.19 91 TYR A CA 1
ATOM 669 C C . TYR A 1 91 ? 9.216 10.947 -19.608 1.00 95.19 91 TYR A C 1
ATOM 671 O O . TYR A 1 91 ? 9.894 11.956 -19.773 1.00 95.19 91 TYR A O 1
ATOM 679 N N . SER A 1 92 ? 8.383 10.818 -18.574 1.00 95.19 92 SER A N 1
ATOM 680 C CA . SER A 1 92 ? 8.195 11.870 -17.565 1.00 95.19 92 SER A CA 1
ATOM 681 C C . SER A 1 92 ? 8.885 11.546 -16.248 1.00 95.19 92 SER A C 1
ATOM 683 O O . SER A 1 92 ? 9.306 12.460 -15.545 1.00 95.19 92 SER A O 1
ATOM 685 N N . HIS A 1 93 ? 8.983 10.261 -15.905 1.00 95.12 93 HIS A N 1
ATOM 686 C CA . HIS A 1 93 ? 9.424 9.833 -14.577 1.00 95.12 93 HIS A CA 1
ATOM 687 C C . HIS A 1 93 ? 10.786 9.133 -14.575 1.00 95.12 93 HIS A C 1
ATOM 689 O O . HIS A 1 93 ? 11.278 8.809 -13.498 1.00 95.12 93 HIS A O 1
ATOM 695 N N . GLY A 1 94 ? 11.405 8.897 -15.740 1.00 93.88 94 GLY A N 1
ATOM 696 C CA . GLY A 1 94 ? 12.746 8.307 -15.828 1.00 93.88 94 GLY A CA 1
ATOM 697 C C . GLY A 1 94 ? 12.858 6.938 -15.149 1.00 93.88 94 GLY A C 1
ATOM 698 O O . GLY A 1 94 ? 13.852 6.659 -14.490 1.00 93.88 94 GLY A O 1
ATOM 699 N N . GLY A 1 95 ? 11.802 6.121 -15.215 1.00 93.75 95 GLY A N 1
ATOM 700 C CA . GLY A 1 95 ? 11.718 4.832 -14.520 1.00 93.75 95 GLY A CA 1
ATOM 701 C C . GLY A 1 95 ? 11.363 4.932 -13.030 1.00 93.75 95 GLY A C 1
ATOM 702 O O . GLY A 1 95 ? 11.145 3.909 -12.382 1.00 93.75 95 GLY A O 1
ATOM 703 N N . GLY A 1 96 ? 11.248 6.138 -12.475 1.00 95.44 96 GLY A N 1
ATOM 704 C CA . GLY A 1 96 ? 10.875 6.373 -11.085 1.00 95.44 96 GLY A CA 1
ATOM 705 C C . GLY A 1 96 ? 9.385 6.174 -10.792 1.00 95.44 96 GLY A C 1
ATOM 706 O O . GLY A 1 96 ? 8.512 6.306 -11.654 1.00 95.44 96 GLY A O 1
ATOM 707 N N . ALA A 1 97 ? 9.088 5.882 -9.527 1.00 97.12 97 ALA A N 1
ATOM 708 C CA . ALA A 1 97 ? 7.728 5.853 -9.011 1.00 97.12 97 ALA A CA 1
ATOM 709 C C . ALA A 1 97 ? 7.172 7.266 -8.782 1.00 97.12 97 ALA A C 1
ATOM 711 O O . ALA A 1 97 ? 7.842 8.142 -8.241 1.00 97.12 97 ALA A O 1
ATOM 712 N N . VAL A 1 98 ? 5.899 7.452 -9.124 1.00 97.06 98 VAL A N 1
ATOM 713 C CA . VAL A 1 98 ? 5.108 8.657 -8.836 1.00 97.06 98 VAL A CA 1
ATOM 714 C C . VAL A 1 98 ? 3.713 8.249 -8.346 1.00 97.06 98 VAL A C 1
ATOM 716 O O . VAL A 1 98 ? 3.308 7.105 -8.583 1.00 97.06 98 VAL A O 1
ATOM 719 N N . PRO A 1 99 ? 2.951 9.127 -7.660 1.00 97.06 99 PRO A N 1
ATOM 720 C CA . PRO A 1 99 ? 1.657 8.772 -7.074 1.00 97.06 99 PRO A CA 1
ATOM 721 C C . PRO A 1 99 ? 0.548 8.659 -8.137 1.00 97.06 99 PRO A C 1
ATOM 723 O O . PRO A 1 99 ? -0.376 9.467 -8.183 1.00 97.06 99 PRO A O 1
ATOM 726 N N . VAL A 1 100 ? 0.632 7.636 -8.989 1.00 97.62 100 VAL A N 1
ATOM 727 C CA . VAL A 1 100 ? -0.345 7.309 -10.037 1.00 97.62 100 VAL A CA 1
ATOM 728 C C . VAL A 1 100 ? -0.780 5.844 -9.961 1.00 97.62 100 VAL A C 1
ATOM 730 O O . VAL A 1 100 ? -0.110 4.994 -9.360 1.00 97.62 100 VAL A O 1
ATOM 733 N N . ASP A 1 101 ? -1.927 5.538 -10.559 1.00 97.25 101 ASP A N 1
ATOM 734 C CA . ASP A 1 101 ? -2.399 4.170 -10.747 1.00 97.25 101 ASP A CA 1
ATOM 735 C C . ASP A 1 101 ? -1.763 3.484 -11.974 1.00 97.25 101 ASP A C 1
ATOM 737 O O . ASP A 1 101 ? -0.920 4.042 -12.675 1.00 97.25 101 ASP A O 1
ATOM 741 N N . SER A 1 102 ? -2.157 2.237 -12.249 1.00 95.81 102 SER A N 1
ATOM 742 C CA . SER A 1 102 ? -1.602 1.449 -13.361 1.00 95.81 102 SER A CA 1
ATOM 743 C C . SER A 1 102 ? -1.979 1.953 -14.761 1.00 95.81 102 SER A C 1
ATOM 745 O O . SER A 1 102 ? -1.459 1.419 -15.737 1.00 95.81 102 SER A O 1
ATOM 747 N N . ASN A 1 103 ? -2.889 2.924 -14.864 1.00 95.62 103 ASN A N 1
ATOM 748 C CA . ASN A 1 103 ? -3.282 3.591 -16.106 1.00 95.62 103 ASN A CA 1
ATOM 749 C C . ASN A 1 103 ? -2.785 5.050 -16.153 1.00 95.62 103 ASN A C 1
ATOM 751 O O . ASN A 1 103 ? -3.136 5.780 -17.076 1.00 95.62 103 ASN A O 1
ATOM 755 N N . GLY A 1 104 ? -1.971 5.479 -15.181 1.00 95.56 104 GLY A N 1
ATOM 756 C CA . GLY A 1 104 ? -1.401 6.824 -15.129 1.00 95.56 104 GLY A CA 1
ATOM 757 C C . GLY A 1 104 ? -2.318 7.895 -14.533 1.00 95.56 104 GLY A C 1
ATOM 758 O O . GLY A 1 104 ? -1.986 9.074 -14.625 1.00 95.56 104 GLY A O 1
ATOM 759 N N . LEU A 1 105 ? -3.448 7.531 -13.916 1.00 97.00 105 LEU A N 1
ATOM 760 C CA . LEU A 1 105 ? -4.295 8.503 -13.218 1.00 97.00 105 LEU A CA 1
ATOM 761 C C . LEU A 1 105 ? -3.683 8.870 -11.866 1.00 97.00 105 LEU A C 1
ATOM 763 O O . LEU A 1 105 ? -3.290 7.988 -11.101 1.00 97.00 105 LEU A O 1
ATOM 767 N N . SER A 1 106 ? -3.645 10.165 -11.547 1.00 97.50 106 SER A N 1
ATOM 768 C CA . SER A 1 106 ? -3.111 10.654 -10.276 1.00 97.50 106 SER A CA 1
ATOM 769 C C . SER A 1 106 ? -3.914 10.144 -9.082 1.00 97.50 106 SER A C 1
ATOM 771 O O . SER A 1 106 ? -5.144 10.273 -9.028 1.00 97.50 106 SER A O 1
ATOM 773 N N . TRP A 1 107 ? -3.194 9.646 -8.077 1.00 98.44 107 TRP A N 1
ATOM 774 C CA . TRP A 1 107 ? -3.742 9.466 -6.742 1.00 98.44 107 TRP A CA 1
ATOM 775 C C . TRP A 1 107 ? -4.266 10.811 -6.239 1.00 98.44 107 TRP A C 1
ATOM 777 O O . TRP A 1 107 ? -3.639 11.854 -6.438 1.00 98.44 107 TRP A O 1
ATOM 787 N N . ASN A 1 108 ? -5.431 10.806 -5.603 1.00 97.56 108 ASN A N 1
ATOM 788 C CA . ASN A 1 108 ? -6.062 12.037 -5.159 1.00 97.56 108 ASN A CA 1
ATOM 789 C C . ASN A 1 108 ? -6.876 11.826 -3.880 1.00 97.56 108 ASN A C 1
ATOM 791 O O . ASN A 1 108 ? -7.133 10.701 -3.445 1.00 97.56 108 ASN A O 1
ATOM 795 N N . LYS A 1 109 ? -7.303 12.950 -3.296 1.00 96.62 109 LYS A N 1
ATOM 796 C CA . LYS A 1 109 ? -8.024 13.001 -2.020 1.00 96.62 109 LYS A CA 1
ATOM 797 C C . LYS A 1 109 ? -9.307 12.165 -1.984 1.00 96.62 109 LYS A C 1
ATOM 799 O O . LYS A 1 109 ? -9.737 11.808 -0.896 1.00 96.62 109 LYS A O 1
ATOM 804 N N . ASP A 1 110 ? -9.922 11.851 -3.126 1.00 97.38 110 ASP A N 1
ATOM 805 C CA . ASP A 1 110 ? -11.199 11.128 -3.162 1.00 97.38 110 ASP A CA 1
ATOM 806 C C . ASP A 1 110 ? -11.040 9.652 -2.757 1.00 97.38 110 ASP A C 1
ATOM 808 O O . ASP A 1 110 ? -12.029 8.954 -2.539 1.00 97.38 110 ASP A O 1
ATOM 812 N N . PHE A 1 111 ? -9.801 9.169 -2.609 1.00 98.31 111 PHE A N 1
ATOM 813 C CA . PHE A 1 111 ? -9.504 7.856 -2.033 1.00 98.31 111 PHE A CA 1
ATOM 814 C C . PHE A 1 111 ? -9.367 7.868 -0.501 1.00 98.31 111 PHE A C 1
ATOM 816 O O . PHE A 1 111 ? -9.190 6.804 0.095 1.00 98.31 111 PHE A O 1
ATOM 823 N N . VAL A 1 112 ? -9.459 9.035 0.148 1.00 98.62 112 VAL A N 1
ATOM 824 C CA . VAL A 1 112 ? -9.369 9.180 1.608 1.00 98.62 112 VAL A CA 1
ATOM 825 C C . VAL A 1 112 ? -10.763 9.266 2.231 1.00 98.62 112 VAL A C 1
ATOM 827 O O . VAL A 1 112 ? -11.526 10.194 1.970 1.00 98.62 112 VAL A O 1
ATOM 830 N N . THR A 1 113 ? -11.057 8.334 3.134 1.00 98.50 113 THR A N 1
ATOM 831 C CA . THR A 1 113 ? -12.238 8.320 3.999 1.00 98.50 113 THR A CA 1
ATOM 832 C C . THR A 1 113 ? -11.816 8.639 5.431 1.00 98.50 113 THR A C 1
ATOM 834 O O . THR A 1 113 ? -11.164 7.844 6.107 1.00 98.50 113 THR A O 1
ATOM 837 N N . THR A 1 114 ? -12.216 9.809 5.924 1.00 98.06 114 THR A N 1
ATOM 838 C CA . THR A 1 114 ? -12.044 10.205 7.328 1.00 98.06 114 THR A CA 1
ATOM 839 C C . THR A 1 114 ? -13.324 10.874 7.810 1.00 98.06 114 THR A C 1
ATOM 841 O O . THR A 1 114 ? -13.678 11.967 7.374 1.00 98.06 114 THR A O 1
ATOM 844 N N . THR A 1 115 ? -14.071 10.186 8.672 1.00 98.06 115 THR A N 1
ATOM 845 C CA . THR A 1 115 ? -15.388 10.653 9.133 1.00 98.06 115 THR A CA 1
ATOM 846 C C . THR A 1 115 ? -15.352 11.188 10.560 1.00 98.06 115 THR A C 1
ATOM 848 O O . THR A 1 115 ? -16.238 11.940 10.971 1.00 98.06 115 THR A O 1
ATOM 851 N N . GLY A 1 116 ? -14.332 10.808 11.337 1.00 96.56 116 GLY A N 1
ATOM 852 C CA . GLY A 1 116 ? -14.241 11.118 12.761 1.00 96.56 116 GLY A CA 1
ATOM 853 C C . GLY A 1 116 ? -15.113 10.211 13.636 1.00 96.56 116 GLY A C 1
ATOM 854 O O . GLY A 1 116 ? -15.150 10.402 14.854 1.00 96.56 116 GLY A O 1
ATOM 855 N N . ASN A 1 117 ? -15.800 9.225 13.046 1.00 98.25 117 ASN A N 1
ATOM 856 C CA . ASN A 1 117 ? -16.460 8.145 13.767 1.00 98.25 117 ASN A CA 1
ATOM 857 C C . ASN A 1 117 ? -15.552 6.909 13.769 1.00 98.25 117 ASN A C 1
ATOM 859 O O . ASN A 1 117 ? -15.336 6.292 12.731 1.00 98.25 117 ASN A O 1
ATOM 863 N N . VAL A 1 118 ? -15.059 6.523 14.950 1.00 98.25 118 VAL A N 1
ATOM 864 C CA . VAL A 1 118 ? -14.087 5.425 15.090 1.00 98.25 118 VAL A CA 1
ATOM 865 C C . VAL A 1 118 ? -14.596 4.092 14.537 1.00 98.25 118 VAL A C 1
ATOM 867 O O . VAL A 1 118 ? -13.829 3.360 13.930 1.00 98.25 118 VAL A O 1
ATOM 870 N N . VAL A 1 119 ? -15.881 3.764 14.699 1.00 98.50 119 VAL A N 1
ATOM 871 C CA . VAL A 1 119 ? -16.419 2.491 14.194 1.00 98.50 119 VAL A CA 1
ATOM 872 C C . VAL A 1 119 ? -16.481 2.514 12.670 1.00 98.50 119 VAL A C 1
ATOM 874 O O . VAL A 1 119 ? -16.083 1.546 12.030 1.00 98.50 119 VAL A O 1
ATOM 877 N N . PHE A 1 120 ? -16.938 3.625 12.088 1.00 98.62 120 PHE A N 1
ATOM 878 C CA . PHE A 1 120 ? -17.039 3.768 10.638 1.00 98.62 120 PHE A CA 1
ATOM 879 C C . PHE A 1 120 ? -15.661 3.788 9.965 1.00 98.62 120 PHE A C 1
ATOM 881 O O . PHE A 1 120 ? -15.442 3.064 8.997 1.00 98.62 120 PHE A O 1
ATOM 888 N N . ASP A 1 121 ? -14.717 4.557 10.511 1.00 98.81 121 ASP A N 1
ATOM 889 C CA . ASP A 1 121 ? -13.362 4.666 9.967 1.00 98.81 121 ASP A CA 1
ATOM 890 C C . ASP A 1 121 ? -12.610 3.322 10.082 1.00 98.81 121 ASP A C 1
ATOM 892 O O . ASP A 1 121 ? -11.980 2.888 9.122 1.00 98.81 121 ASP A O 1
ATOM 896 N N . LEU A 1 122 ? -12.748 2.582 11.193 1.00 98.81 122 LEU A N 1
ATOM 897 C CA . LEU A 1 122 ? -12.141 1.248 11.320 1.00 98.81 122 LEU A CA 1
ATOM 898 C C . LEU A 1 122 ? -12.796 0.199 10.407 1.00 98.81 122 LEU A C 1
ATOM 900 O O . LEU A 1 122 ? -12.099 -0.672 9.886 1.00 98.81 122 LEU A O 1
ATOM 904 N N . LEU A 1 123 ? -14.112 0.284 10.175 1.00 98.88 123 LEU A N 1
ATOM 905 C CA . LEU A 1 123 ? -14.802 -0.572 9.204 1.00 98.88 123 LEU A CA 1
ATOM 906 C C . LEU A 1 123 ? -14.313 -0.290 7.781 1.00 98.88 123 LEU A C 1
ATOM 908 O O . LEU A 1 123 ? -14.045 -1.224 7.023 1.00 98.88 123 LEU A O 1
ATOM 912 N N . HIS A 1 124 ? -14.146 0.988 7.438 1.00 98.88 124 HIS A N 1
ATOM 913 C CA . HIS A 1 124 ? -13.537 1.394 6.179 1.00 98.88 124 HIS A CA 1
ATOM 914 C C . HIS A 1 124 ? -12.112 0.841 6.042 1.00 98.88 124 HIS A C 1
ATOM 916 O O . HIS A 1 124 ? -11.777 0.300 4.992 1.00 98.88 124 HIS A O 1
ATOM 922 N N . ASN A 1 125 ? -11.293 0.906 7.092 1.00 98.88 125 ASN A N 1
ATOM 923 C CA . ASN A 1 125 ? -9.914 0.414 7.049 1.00 98.88 125 ASN A CA 1
ATOM 924 C C . ASN A 1 125 ? -9.838 -1.108 6.880 1.00 98.88 125 ASN A C 1
ATOM 926 O O . ASN A 1 125 ? -9.038 -1.597 6.089 1.00 98.88 125 ASN A O 1
ATOM 930 N N . PHE A 1 126 ? -10.717 -1.865 7.545 1.00 98.88 126 PHE A N 1
ATOM 931 C CA . PHE A 1 126 ? -10.835 -3.309 7.319 1.00 98.88 126 PHE A CA 1
ATOM 932 C C . PHE A 1 126 ? -11.151 -3.634 5.848 1.00 98.88 126 PHE A C 1
ATOM 934 O O . PHE A 1 126 ? -10.509 -4.496 5.240 1.00 98.88 126 PHE A O 1
ATOM 941 N N . HIS A 1 127 ? -12.115 -2.919 5.257 1.00 98.75 127 HIS A N 1
ATOM 942 C CA . HIS A 1 127 ? -12.440 -3.032 3.831 1.00 98.75 127 HIS A CA 1
ATOM 943 C C . HIS A 1 127 ? -11.258 -2.643 2.938 1.00 98.75 127 HIS A C 1
ATOM 945 O O . HIS A 1 127 ? -10.977 -3.334 1.956 1.00 98.75 127 HIS A O 1
ATOM 951 N N . LEU A 1 128 ? -10.558 -1.561 3.279 1.00 98.88 128 LEU A N 1
ATOM 952 C CA . LEU A 1 128 ? -9.418 -1.057 2.525 1.00 98.88 128 LEU A CA 1
ATOM 953 C C . LEU A 1 128 ? -8.289 -2.089 2.475 1.00 98.88 128 LEU A C 1
ATOM 955 O O . LEU A 1 128 ? -7.814 -2.379 1.381 1.00 98.88 128 LEU A O 1
ATOM 959 N N . GLU A 1 129 ? -7.936 -2.713 3.602 1.00 98.88 129 GLU A N 1
ATOM 960 C CA . GLU A 1 129 ? -6.917 -3.771 3.654 1.00 98.88 129 GLU A CA 1
ATOM 961 C C . GLU A 1 129 ? -7.324 -5.019 2.861 1.00 98.88 129 GLU A C 1
ATOM 963 O O . GLU A 1 129 ? -6.525 -5.575 2.105 1.00 98.88 129 GLU A O 1
ATOM 968 N N . CYS A 1 130 ? -8.590 -5.442 2.953 1.00 98.69 130 CYS A N 1
ATOM 969 C CA . CYS A 1 130 ? -9.094 -6.563 2.152 1.00 98.69 130 CYS A CA 1
ATOM 970 C C . CYS A 1 130 ? -9.043 -6.255 0.643 1.00 98.69 130 CYS A C 1
ATOM 972 O O . CYS A 1 130 ? -8.666 -7.109 -0.165 1.00 98.69 130 CYS A O 1
ATOM 974 N N . GLY A 1 131 ? -9.395 -5.029 0.249 1.00 98.44 131 GLY A N 1
ATOM 975 C CA . GLY A 1 131 ? -9.306 -4.571 -1.137 1.00 98.44 131 GLY A CA 1
ATOM 976 C C . GLY A 1 131 ? -7.860 -4.433 -1.623 1.00 98.44 131 GLY A C 1
ATOM 977 O O . GLY A 1 131 ? -7.536 -4.876 -2.728 1.00 98.44 131 GLY A O 1
ATOM 978 N N . ALA A 1 132 ? -6.969 -3.901 -0.785 1.00 98.75 132 ALA A N 1
ATOM 979 C CA . ALA A 1 132 ? -5.541 -3.788 -1.066 1.00 98.75 132 ALA A CA 1
ATOM 980 C C . ALA A 1 132 ? -4.914 -5.168 -1.259 1.00 98.75 132 ALA A C 1
ATOM 982 O O . ALA A 1 132 ? -4.206 -5.400 -2.238 1.00 98.75 132 ALA A O 1
ATOM 983 N N . ARG A 1 133 ? -5.262 -6.125 -0.398 1.00 98.69 133 ARG A N 1
ATOM 984 C CA . ARG A 1 133 ? -4.880 -7.530 -0.533 1.00 98.69 133 ARG A CA 1
ATOM 985 C C . ARG A 1 133 ? -5.347 -8.141 -1.854 1.00 98.69 133 ARG A C 1
ATOM 987 O O . ARG A 1 133 ? -4.548 -8.772 -2.541 1.00 98.69 133 ARG A O 1
ATOM 994 N N . LEU A 1 134 ? -6.609 -7.940 -2.240 1.00 98.25 134 LEU A N 1
ATOM 995 C CA . LEU A 1 134 ? -7.130 -8.420 -3.526 1.00 98.25 134 LEU A CA 1
ATOM 996 C C . LEU A 1 134 ? -6.330 -7.855 -4.712 1.00 98.25 134 LEU A C 1
ATOM 998 O O . LEU A 1 134 ? -6.019 -8.581 -5.655 1.00 98.25 134 LEU A O 1
ATOM 1002 N N . HIS A 1 135 ? -5.979 -6.569 -4.668 1.00 98.38 135 HIS A N 1
ATOM 1003 C CA . HIS A 1 135 ? -5.164 -5.934 -5.704 1.00 98.38 135 HIS A CA 1
ATOM 1004 C C . HIS A 1 135 ? -3.729 -6.475 -5.724 1.00 98.38 135 HIS A C 1
ATOM 1006 O O . HIS A 1 135 ? -3.207 -6.749 -6.803 1.00 98.38 135 HIS A O 1
ATOM 1012 N N . LYS A 1 136 ? -3.110 -6.675 -4.554 1.00 98.69 136 LYS A N 1
ATOM 1013 C CA . LYS A 1 136 ? -1.782 -7.293 -4.412 1.00 98.69 136 LYS A CA 1
ATOM 1014 C C . LYS A 1 136 ? -1.753 -8.701 -5.016 1.00 98.69 136 LYS A C 1
ATOM 1016 O O . LYS A 1 136 ? -0.847 -8.994 -5.785 1.00 98.69 136 LYS A O 1
ATOM 1021 N N . LEU A 1 137 ? -2.774 -9.525 -4.764 1.00 98.56 137 LEU A N 1
ATOM 1022 C CA . LEU A 1 137 ? -2.893 -10.866 -5.357 1.00 98.56 137 LEU A CA 1
ATOM 1023 C C . LEU A 1 137 ? -2.984 -10.823 -6.889 1.00 98.56 137 LEU A C 1
ATOM 1025 O O . LEU A 1 137 ? -2.229 -11.517 -7.556 1.00 98.56 137 LEU A O 1
ATOM 1029 N N . ARG A 1 138 ? -3.832 -9.958 -7.458 1.00 98.38 138 ARG A N 1
ATOM 1030 C CA . ARG A 1 138 ? -3.958 -9.820 -8.924 1.00 98.38 138 ARG A CA 1
ATOM 1031 C C . ARG A 1 138 ? -2.677 -9.326 -9.588 1.00 98.38 138 ARG A C 1
ATOM 1033 O O . ARG A 1 138 ? -2.336 -9.755 -10.684 1.00 98.38 138 ARG A O 1
ATOM 1040 N N . VAL A 1 139 ? -1.965 -8.408 -8.933 1.00 98.12 139 VAL A N 1
ATOM 1041 C CA . VAL A 1 139 ? -0.656 -7.956 -9.416 1.00 98.12 139 VAL A CA 1
ATOM 1042 C C . VAL A 1 139 ? 0.353 -9.099 -9.337 1.00 98.12 139 VAL A C 1
ATOM 1044 O O . VAL A 1 139 ? 1.035 -9.353 -10.324 1.00 98.12 139 VAL A O 1
ATOM 1047 N N . TYR A 1 140 ? 0.394 -9.838 -8.228 1.00 98.25 140 TYR A N 1
ATOM 1048 C CA . TYR A 1 140 ? 1.256 -11.009 -8.069 1.00 98.25 140 TYR A CA 1
ATOM 1049 C C . TYR A 1 140 ? 1.024 -12.060 -9.171 1.00 98.25 140 TYR A C 1
ATOM 1051 O O . TYR A 1 140 ? 1.985 -12.542 -9.765 1.00 98.25 140 TYR A O 1
ATOM 1059 N N . GLU A 1 141 ? -0.236 -12.348 -9.517 1.00 97.81 141 GLU A N 1
ATOM 1060 C CA . GLU A 1 141 ? -0.616 -13.256 -10.616 1.00 97.81 141 GLU A CA 1
ATOM 1061 C C . GLU A 1 141 ? -0.103 -12.794 -11.993 1.00 97.81 141 GLU A C 1
ATOM 1063 O O . GLU A 1 141 ? 0.082 -13.615 -12.889 1.00 97.81 141 GLU A O 1
ATOM 1068 N N . SER A 1 142 ? 0.149 -11.492 -12.165 1.00 96.88 142 SER A N 1
ATOM 1069 C CA . SER A 1 142 ? 0.639 -10.899 -13.418 1.00 96.88 142 SER A CA 1
ATOM 1070 C C . SER A 1 142 ? 2.160 -10.725 -13.490 1.00 96.88 142 SER A C 1
ATOM 1072 O O . SER A 1 142 ? 2.678 -10.355 -14.543 1.00 96.88 142 SER A O 1
ATOM 1074 N N . LEU A 1 143 ? 2.880 -10.961 -12.389 1.00 95.06 143 LEU A N 1
ATOM 1075 C CA . LEU A 1 143 ? 4.323 -10.747 -12.302 1.00 95.06 143 LEU A CA 1
ATOM 1076 C C . LEU A 1 143 ? 5.084 -12.071 -12.370 1.00 95.06 143 LEU A C 1
ATOM 1078 O O . LEU A 1 143 ? 4.714 -13.057 -11.730 1.00 95.06 143 LEU A O 1
ATOM 1082 N N . SER A 1 144 ? 6.197 -12.073 -13.101 1.00 95.62 144 SER A N 1
ATOM 1083 C CA . SER A 1 144 ? 7.217 -13.131 -13.069 1.00 95.62 144 SER A CA 1
ATOM 1084 C C . SER A 1 144 ? 8.524 -12.674 -12.421 1.00 95.62 144 SER A C 1
ATOM 1086 O O . SER A 1 144 ? 9.302 -13.519 -11.991 1.00 95.62 144 SER A O 1
ATOM 1088 N N . ASP A 1 145 ? 8.767 -11.361 -12.352 1.00 96.94 145 ASP A N 1
ATOM 1089 C CA . ASP A 1 145 ? 9.996 -10.807 -11.789 1.00 96.94 145 ASP A CA 1
ATOM 1090 C C . ASP A 1 145 ? 10.078 -11.044 -10.264 1.00 96.94 145 ASP A C 1
ATOM 1092 O O . ASP A 1 145 ? 9.108 -10.736 -9.551 1.00 96.94 145 ASP A O 1
ATOM 1096 N N . PRO A 1 146 ? 11.210 -11.563 -9.744 1.00 96.50 146 PRO A N 1
ATOM 1097 C CA . PRO A 1 146 ? 11.377 -11.835 -8.320 1.00 96.50 146 PRO A CA 1
ATOM 1098 C C . PRO A 1 146 ? 11.203 -10.601 -7.433 1.00 96.50 146 PRO A C 1
ATOM 1100 O O . PRO A 1 146 ? 10.583 -10.712 -6.382 1.00 96.50 146 PRO A O 1
ATOM 1103 N N . THR A 1 147 ? 11.678 -9.425 -7.852 1.00 96.94 147 THR A N 1
ATOM 1104 C CA . THR A 1 147 ? 11.561 -8.176 -7.080 1.00 96.94 147 THR A CA 1
ATOM 1105 C C . THR A 1 147 ? 10.096 -7.828 -6.853 1.00 96.94 147 THR A C 1
ATOM 1107 O O . THR A 1 147 ? 9.661 -7.573 -5.729 1.00 96.94 147 THR A O 1
ATOM 1110 N N . GLY A 1 148 ? 9.304 -7.871 -7.926 1.00 97.50 148 GLY A N 1
ATOM 1111 C CA . GLY A 1 148 ? 7.879 -7.569 -7.863 1.00 97.50 148 GLY A CA 1
ATOM 1112 C C . GLY A 1 148 ? 7.094 -8.581 -7.022 1.00 97.50 148 GLY A C 1
ATOM 1113 O O . GLY A 1 148 ? 6.229 -8.194 -6.228 1.00 97.50 148 GLY A O 1
ATOM 1114 N N . ARG A 1 149 ? 7.411 -9.876 -7.156 1.00 98.25 149 ARG A N 1
ATOM 1115 C CA . ARG A 1 149 ? 6.791 -10.938 -6.348 1.00 98.25 149 ARG A CA 1
ATOM 1116 C C . ARG A 1 149 ? 7.164 -10.855 -4.876 1.00 98.25 149 ARG A C 1
ATOM 1118 O O . ARG A 1 149 ? 6.297 -11.063 -4.031 1.00 98.25 149 ARG A O 1
ATOM 1125 N N . GLU A 1 150 ? 8.406 -10.503 -4.574 1.00 98.44 150 GLU A N 1
ATOM 1126 C CA . GLU A 1 150 ? 8.913 -10.347 -3.215 1.00 98.44 150 GLU A CA 1
ATOM 1127 C C . GLU A 1 150 ? 8.207 -9.203 -2.477 1.00 98.44 150 GLU A C 1
ATOM 1129 O O . GLU A 1 150 ? 7.658 -9.403 -1.391 1.00 98.44 150 GLU A O 1
ATOM 1134 N N . VAL A 1 151 ? 8.107 -8.032 -3.119 1.00 98.56 151 VAL A N 1
ATOM 1135 C CA . VAL A 1 151 ? 7.342 -6.887 -2.598 1.00 98.56 151 VAL A CA 1
ATOM 1136 C C . VAL A 1 151 ? 5.893 -7.290 -2.311 1.00 98.56 151 VAL A C 1
ATOM 1138 O O . VAL A 1 151 ? 5.365 -7.007 -1.234 1.00 98.56 151 VAL A O 1
ATOM 1141 N N . CYS A 1 152 ? 5.244 -8.004 -3.235 1.00 98.50 152 CYS A N 1
ATOM 1142 C CA . CYS A 1 152 ? 3.885 -8.502 -3.021 1.00 98.50 152 CYS A CA 1
ATOM 1143 C C . CYS A 1 152 ? 3.808 -9.498 -1.852 1.00 98.50 152 CYS A C 1
ATOM 1145 O O . CYS A 1 152 ? 2.912 -9.381 -1.019 1.00 98.50 152 CYS A O 1
ATOM 1147 N N . GLY A 1 153 ? 4.728 -10.462 -1.773 1.00 98.44 153 GLY A N 1
ATOM 1148 C CA . GLY A 1 153 ? 4.763 -11.489 -0.730 1.00 98.44 153 GLY A CA 1
ATOM 1149 C C . GLY A 1 153 ? 4.864 -10.893 0.672 1.00 98.44 153 GLY A C 1
ATOM 1150 O O . GLY A 1 153 ? 4.070 -11.250 1.547 1.00 98.44 153 GLY A O 1
ATOM 1151 N N . TYR A 1 154 ? 5.766 -9.929 0.866 1.00 98.75 154 TYR A N 1
ATOM 1152 C CA . TYR A 1 154 ? 5.897 -9.204 2.129 1.00 98.75 154 TYR A CA 1
ATOM 1153 C C . TYR A 1 154 ? 4.617 -8.436 2.483 1.00 98.75 154 TYR A C 1
ATOM 1155 O O . TYR A 1 154 ? 4.040 -8.624 3.557 1.00 98.75 154 TYR A O 1
ATOM 1163 N N . LEU A 1 155 ? 4.119 -7.613 1.559 1.00 98.81 155 LEU A N 1
ATOM 1164 C CA . LEU A 1 155 ? 2.976 -6.737 1.817 1.00 98.81 155 LEU A CA 1
ATOM 1165 C C . LEU A 1 155 ? 1.654 -7.503 1.978 1.00 98.81 155 LEU A C 1
ATOM 1167 O O . LEU A 1 155 ? 0.749 -7.034 2.666 1.00 98.81 155 LEU A O 1
ATOM 1171 N N . LEU A 1 156 ? 1.524 -8.701 1.400 1.00 98.75 156 LEU A N 1
ATOM 1172 C CA . LEU A 1 156 ? 0.394 -9.599 1.660 1.00 98.75 156 LEU A CA 1
ATOM 1173 C C . LEU A 1 156 ? 0.377 -10.088 3.114 1.00 98.75 156 LEU A C 1
ATOM 1175 O O . LEU A 1 156 ? -0.699 -10.225 3.702 1.00 98.75 156 LEU A O 1
ATOM 1179 N N . VAL A 1 157 ? 1.549 -10.331 3.704 1.00 98.75 157 VAL A N 1
ATOM 1180 C CA . VAL A 1 157 ? 1.680 -10.701 5.119 1.00 98.75 157 VAL A CA 1
ATOM 1181 C C . VAL A 1 157 ? 1.353 -9.502 6.003 1.00 98.75 157 VAL A C 1
ATOM 1183 O O . VAL A 1 157 ? 0.517 -9.631 6.898 1.00 98.75 157 VAL A O 1
ATOM 1186 N N . ARG A 1 158 ? 1.945 -8.333 5.727 1.00 98.81 158 ARG A N 1
ATOM 1187 C CA . ARG A 1 158 ? 1.726 -7.110 6.519 1.00 98.81 158 ARG A CA 1
ATOM 1188 C C . ARG A 1 158 ? 0.279 -6.616 6.458 1.00 98.81 158 ARG A C 1
ATOM 1190 O O . ARG A 1 158 ? -0.363 -6.508 7.499 1.00 98.81 158 ARG A O 1
ATOM 1197 N N . GLY A 1 159 ? -0.304 -6.495 5.266 1.00 98.62 159 GLY A N 1
ATOM 1198 C CA . GLY A 1 159 ? -1.719 -6.127 5.112 1.00 98.62 159 GLY A CA 1
ATOM 1199 C C . GLY A 1 159 ? -2.686 -7.127 5.767 1.00 98.62 159 GLY A C 1
ATOM 1200 O O . GLY A 1 159 ? -3.747 -6.750 6.261 1.00 98.62 159 GLY A O 1
ATOM 1201 N N . SER A 1 160 ? -2.312 -8.411 5.872 1.00 98.25 160 SER A N 1
ATOM 1202 C CA . SER A 1 160 ? -3.110 -9.388 6.634 1.00 98.25 160 SER A CA 1
ATOM 1203 C C . SER A 1 160 ? -3.066 -9.129 8.145 1.00 98.25 160 SER A C 1
ATOM 1205 O O . SER A 1 160 ? -4.083 -9.311 8.815 1.00 98.25 160 SER A O 1
ATOM 1207 N N . VAL A 1 161 ? -1.929 -8.666 8.683 1.00 98.69 161 VAL A N 1
ATOM 1208 C CA . VAL A 1 161 ? -1.833 -8.203 10.080 1.00 98.69 161 VAL A CA 1
ATOM 1209 C C . VAL A 1 161 ? -2.743 -6.995 10.292 1.00 98.69 161 VAL A C 1
ATOM 1211 O O . VAL A 1 161 ? -3.499 -6.977 11.262 1.00 98.69 161 VAL A O 1
ATOM 1214 N N . HIS A 1 162 ? -2.733 -6.026 9.374 1.00 98.88 162 HIS A N 1
ATOM 1215 C CA . HIS A 1 162 ? -3.553 -4.814 9.473 1.00 98.88 162 HIS A CA 1
ATOM 1216 C C . HIS A 1 162 ? -5.050 -5.137 9.429 1.00 98.88 162 HIS A C 1
ATOM 1218 O O . HIS A 1 162 ? -5.796 -4.742 10.327 1.00 98.88 162 HIS A O 1
ATOM 1224 N N . ALA A 1 163 ? -5.487 -5.939 8.449 1.00 98.75 163 ALA A N 1
ATOM 1225 C CA . ALA A 1 163 ? -6.873 -6.392 8.343 1.00 98.75 163 ALA A CA 1
ATOM 1226 C C . ALA A 1 163 ? -7.335 -7.090 9.631 1.00 98.75 163 ALA A C 1
ATOM 1228 O O . ALA A 1 163 ? -8.420 -6.813 10.144 1.00 98.75 163 ALA A O 1
ATOM 1229 N N . HIS A 1 164 ? -6.499 -7.971 10.188 1.00 98.44 164 HIS A N 1
ATOM 1230 C CA . HIS A 1 164 ? -6.824 -8.671 11.424 1.00 98.44 164 HIS A CA 1
ATOM 1231 C C . HIS A 1 164 ? -6.876 -7.720 12.628 1.00 98.44 164 HIS A C 1
ATOM 1233 O O . HIS A 1 164 ? -7.796 -7.804 13.440 1.00 98.44 164 HIS A O 1
ATOM 1239 N N . ALA A 1 165 ? -5.945 -6.769 12.728 1.00 98.75 165 ALA A N 1
ATOM 1240 C CA . ALA A 1 165 ? -5.920 -5.789 13.808 1.00 98.75 165 ALA A CA 1
ATOM 1241 C C . ALA A 1 165 ? -7.162 -4.879 13.792 1.00 98.75 165 ALA A C 1
ATOM 1243 O O . ALA A 1 165 ? -7.784 -4.669 14.837 1.00 98.75 165 ALA A O 1
ATOM 1244 N N . TYR A 1 166 ? -7.586 -4.407 12.615 1.00 98.88 166 TYR A N 1
ATOM 1245 C CA . TYR A 1 166 ? -8.825 -3.638 12.474 1.00 98.88 166 TYR A CA 1
ATOM 1246 C C . TYR A 1 166 ? -10.073 -4.475 12.774 1.00 98.88 166 TYR A C 1
ATOM 1248 O O . TYR A 1 166 ? -10.976 -3.991 13.457 1.00 98.88 166 TYR A O 1
ATOM 1256 N N . ALA A 1 167 ? -10.110 -5.744 12.357 1.00 98.75 167 ALA A N 1
ATOM 1257 C CA . ALA A 1 167 ? -11.205 -6.650 12.697 1.00 98.75 167 ALA A CA 1
ATOM 1258 C C . ALA A 1 167 ? -11.334 -6.862 14.216 1.00 98.75 167 ALA A C 1
ATOM 1260 O O . ALA A 1 167 ? -12.426 -6.748 14.773 1.00 98.75 167 ALA A O 1
ATOM 1261 N N . LEU A 1 168 ? -10.214 -7.091 14.911 1.00 98.62 168 LEU A N 1
ATOM 1262 C CA . LEU A 1 168 ? -10.190 -7.234 16.369 1.00 98.62 168 LEU A CA 1
ATOM 1263 C C . LEU A 1 168 ? -10.605 -5.941 17.084 1.00 98.62 168 LEU A C 1
ATOM 1265 O O . LEU A 1 168 ? -11.332 -5.989 18.081 1.00 98.62 168 LEU A O 1
ATOM 1269 N N . ALA A 1 169 ? -10.196 -4.781 16.567 1.00 98.69 169 ALA A N 1
ATOM 1270 C CA . ALA A 1 169 ? -10.631 -3.489 17.085 1.00 98.69 169 ALA A CA 1
ATOM 1271 C C . ALA A 1 169 ? -12.151 -3.293 16.935 1.00 98.69 169 ALA A C 1
ATOM 1273 O O . ALA A 1 169 ? -12.820 -2.885 17.889 1.00 98.69 169 ALA A O 1
ATOM 1274 N N . LEU A 1 170 ? -12.717 -3.650 15.779 1.00 98.81 170 LEU A N 1
ATOM 1275 C CA . LEU A 1 170 ? -14.161 -3.614 15.530 1.00 98.81 170 LEU A CA 1
ATOM 1276 C C . LEU A 1 170 ? -14.927 -4.578 16.436 1.00 98.81 170 LEU A C 1
ATOM 1278 O O . LEU A 1 170 ? -15.935 -4.178 17.024 1.00 98.81 170 LEU A O 1
ATOM 1282 N N . LYS A 1 171 ? -14.432 -5.807 16.624 1.00 98.69 171 LYS A N 1
ATOM 1283 C CA . LYS A 1 171 ? -15.003 -6.772 17.575 1.00 98.69 171 LYS A CA 1
ATOM 1284 C C . LYS A 1 171 ? -15.022 -6.206 18.989 1.00 98.69 171 LYS A C 1
ATOM 1286 O O . LYS A 1 171 ? -16.027 -6.322 19.685 1.00 98.69 171 LYS A O 1
ATOM 1291 N N . LYS A 1 172 ? -13.947 -5.533 19.410 1.00 98.38 172 LYS A N 1
ATOM 1292 C CA . LYS A 1 172 ? -13.869 -4.908 20.737 1.00 98.38 172 LYS A CA 1
ATOM 1293 C C . LYS A 1 172 ? -14.876 -3.768 20.919 1.00 98.38 172 LYS A C 1
ATOM 1295 O O . LYS A 1 172 ? -15.386 -3.601 22.023 1.00 98.38 172 LYS A O 1
ATOM 1300 N N . LEU A 1 173 ? -15.142 -2.992 19.868 1.00 98.00 173 LEU A N 1
ATOM 1301 C CA . LEU A 1 173 ? -16.056 -1.845 19.909 1.00 98.00 173 LEU A CA 1
ATOM 1302 C C . LEU A 1 173 ? -17.529 -2.228 19.749 1.00 98.00 173 LEU A C 1
ATOM 1304 O O . LEU A 1 173 ? -18.390 -1.563 20.316 1.00 98.00 173 LEU A O 1
ATOM 1308 N N . THR A 1 174 ? -17.821 -3.259 18.957 1.00 98.31 174 THR A N 1
ATOM 1309 C CA . THR A 1 174 ? -19.186 -3.549 18.483 1.00 98.31 174 THR A CA 1
ATOM 1310 C C . THR A 1 174 ? -19.701 -4.931 18.879 1.00 98.31 174 THR A C 1
ATOM 1312 O O . THR A 1 174 ? -20.899 -5.177 18.801 1.00 98.31 174 THR A O 1
ATOM 1315 N N . GLY A 1 175 ? -18.815 -5.849 19.278 1.00 98.56 175 GLY A N 1
ATOM 1316 C CA . GLY A 1 175 ? -19.137 -7.258 19.513 1.00 98.56 175 GLY A CA 1
ATOM 1317 C C . GLY A 1 175 ? -19.271 -8.104 18.241 1.00 98.56 175 GLY A C 1
ATOM 1318 O O . GLY A 1 175 ? -19.411 -9.319 18.344 1.00 98.56 175 GLY A O 1
ATOM 1319 N N . VAL A 1 176 ? -19.201 -7.502 17.048 1.00 98.69 176 VAL A N 1
ATOM 1320 C CA . VAL A 1 176 ? -19.313 -8.221 15.771 1.00 98.69 176 VAL A CA 1
ATOM 1321 C C . VAL A 1 176 ? -18.007 -8.945 15.450 1.00 98.69 176 VAL A C 1
ATOM 1323 O O . VAL A 1 176 ? -16.942 -8.334 15.401 1.00 98.69 176 VAL A O 1
ATOM 1326 N N . GLU A 1 177 ? -18.097 -10.245 15.178 1.00 98.38 177 GLU A N 1
ATOM 1327 C CA . GLU A 1 177 ? -16.954 -11.108 14.852 1.00 98.38 177 GLU A CA 1
ATOM 1328 C C . GLU A 1 177 ? -16.559 -11.023 13.367 1.00 98.38 177 GLU A C 1
ATOM 1330 O O . GLU A 1 177 ? -16.577 -12.018 12.637 1.00 98.38 177 GLU A O 1
ATOM 1335 N N . ILE A 1 178 ? -16.243 -9.813 12.892 1.00 98.00 178 ILE A N 1
ATOM 1336 C CA . ILE A 1 178 ? -15.919 -9.558 11.479 1.00 98.00 178 ILE A CA 1
ATOM 1337 C C . ILE A 1 178 ? -14.616 -10.241 11.030 1.00 98.00 178 ILE A C 1
ATOM 1339 O O . ILE A 1 178 ? -14.432 -10.507 9.845 1.00 98.00 178 ILE A O 1
ATOM 1343 N N . GLU A 1 179 ? -13.732 -10.614 11.961 1.00 97.75 179 GLU A N 1
ATOM 1344 C CA . GLU A 1 179 ? -12.513 -11.372 11.665 1.00 97.75 179 GLU A CA 1
ATOM 1345 C C . GLU A 1 179 ? -12.804 -12.726 11.011 1.00 97.75 179 GLU A C 1
ATOM 1347 O O . GLU A 1 179 ? -11.963 -13.237 10.275 1.00 97.75 179 GLU A O 1
ATOM 1352 N N . LYS A 1 180 ? -14.009 -13.280 11.213 1.00 97.94 180 LYS A N 1
ATOM 1353 C CA . LYS A 1 180 ? -14.462 -14.522 10.571 1.00 97.94 180 LYS A CA 1
ATOM 1354 C C . LYS A 1 180 ? -14.631 -14.394 9.055 1.00 97.94 180 LYS A C 1
ATOM 1356 O O . LYS A 1 180 ? -14.792 -15.407 8.384 1.00 97.94 180 LYS A O 1
ATOM 1361 N N . MET A 1 181 ? -14.600 -13.176 8.509 1.00 97.44 181 MET A N 1
ATOM 1362 C CA . MET A 1 181 ? -14.568 -12.955 7.063 1.00 97.44 181 MET A CA 1
ATOM 1363 C C . MET A 1 181 ? -13.179 -13.211 6.463 1.00 97.44 181 MET A C 1
ATOM 1365 O O . MET A 1 181 ? -13.079 -13.410 5.259 1.00 97.44 181 MET A O 1
ATOM 1369 N N . LEU A 1 182 ? -12.109 -13.192 7.267 1.00 97.44 182 LEU A N 1
ATOM 1370 C CA . LEU A 1 182 ? -10.744 -13.361 6.775 1.00 97.44 182 LEU A CA 1
ATOM 1371 C C . LEU A 1 182 ? -10.388 -14.847 6.552 1.00 97.44 182 LEU A C 1
ATOM 1373 O O . LEU A 1 182 ? -10.797 -15.696 7.344 1.00 97.44 182 LEU A O 1
ATOM 1377 N N . PRO A 1 183 ? -9.550 -15.166 5.544 1.00 96.50 183 PRO A N 1
ATOM 1378 C CA . PRO A 1 183 ? -8.959 -14.240 4.577 1.00 96.50 183 PRO A CA 1
ATOM 1379 C C . PRO A 1 183 ? -9.934 -13.853 3.451 1.00 96.50 183 PRO A C 1
ATOM 1381 O O . PRO A 1 183 ? -10.649 -14.694 2.913 1.00 96.50 183 PRO A O 1
ATOM 1384 N N . THR A 1 184 ? -9.876 -12.589 3.021 1.00 95.00 184 THR A N 1
ATOM 1385 C CA . THR A 1 184 ? -10.670 -12.066 1.895 1.00 95.00 184 THR A CA 1
ATOM 1386 C C . THR A 1 184 ? -9.740 -11.585 0.776 1.00 95.00 184 THR A C 1
ATOM 1388 O O . THR A 1 184 ? -8.923 -10.696 1.027 1.00 95.00 184 THR A O 1
ATOM 1391 N N . PRO A 1 185 ? -9.786 -12.144 -0.452 1.00 95.44 185 PRO A N 1
ATOM 1392 C CA . PRO A 1 185 ? -10.449 -13.401 -0.835 1.00 95.44 185 PRO A CA 1
ATOM 1393 C C . PRO A 1 185 ? -9.850 -14.633 -0.129 1.00 95.44 185 PRO A C 1
ATOM 1395 O O . PRO A 1 185 ? -8.732 -14.564 0.388 1.00 95.44 185 PRO A O 1
ATOM 1398 N N . ASN A 1 186 ? -10.561 -15.768 -0.164 1.00 94.81 186 ASN A N 1
ATOM 1399 C CA . ASN A 1 186 ? -10.174 -17.015 0.512 1.00 94.81 186 ASN A CA 1
ATOM 1400 C C . ASN A 1 186 ? -9.002 -17.749 -0.178 1.00 94.81 186 ASN A C 1
ATOM 1402 O O . ASN A 1 186 ? -9.145 -18.847 -0.708 1.00 94.81 186 ASN A O 1
ATOM 1406 N N . ILE A 1 187 ? -7.841 -17.100 -0.202 1.00 96.12 187 ILE A N 1
ATOM 1407 C CA . ILE A 1 187 ? -6.576 -17.609 -0.737 1.00 96.12 187 ILE A CA 1
ATOM 1408 C C . ILE A 1 187 ? -5.574 -17.577 0.419 1.00 96.12 187 ILE A C 1
ATOM 1410 O O . ILE A 1 187 ? -5.165 -16.489 0.811 1.00 96.12 187 ILE A O 1
ATOM 1414 N N . PRO A 1 188 ? -5.191 -18.708 1.023 1.00 95.00 188 PRO A N 1
ATOM 1415 C CA . PRO A 1 188 ? -4.254 -18.711 2.145 1.00 95.00 188 PRO A CA 1
ATOM 1416 C C . PRO A 1 188 ? -2.864 -18.184 1.761 1.00 95.00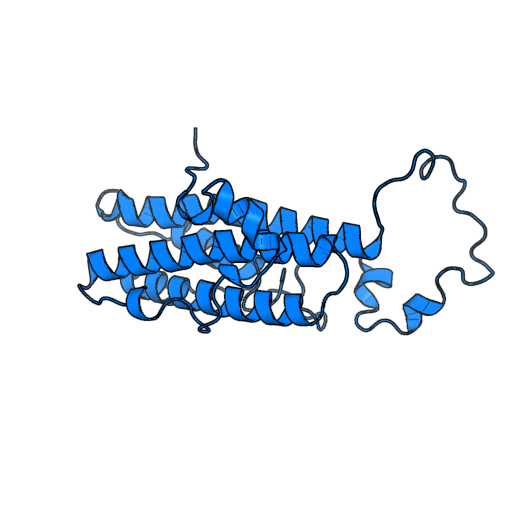 188 PRO A C 1
ATOM 1418 O O . PRO A 1 188 ? -2.344 -18.519 0.700 1.00 95.00 188 PRO A O 1
ATOM 1421 N N . LEU A 1 189 ? -2.210 -17.432 2.659 1.00 95.69 189 LEU A N 1
ATOM 1422 C CA . LEU A 1 189 ? -0.816 -16.992 2.458 1.00 95.69 189 LEU A CA 1
ATOM 1423 C C . LEU A 1 189 ? 0.167 -18.169 2.348 1.00 95.69 189 LEU A C 1
ATOM 1425 O O . LEU A 1 189 ? 1.215 -18.024 1.732 1.00 95.69 189 LEU A O 1
ATOM 1429 N N . GLY A 1 190 ? -0.198 -19.340 2.888 1.00 95.00 190 GLY A N 1
ATOM 1430 C CA . GLY A 1 190 ? 0.510 -20.615 2.710 1.00 95.00 190 GLY A CA 1
ATOM 1431 C C . GLY A 1 190 ? 0.773 -20.990 1.245 1.00 95.00 190 GLY A C 1
ATOM 1432 O O . GLY A 1 190 ? 1.729 -21.699 0.959 1.00 95.00 190 GLY A O 1
ATOM 1433 N N . ASN A 1 191 ? -0.040 -20.476 0.318 1.00 95.75 191 ASN A N 1
ATOM 1434 C CA . ASN A 1 191 ? 0.065 -20.768 -1.110 1.00 95.75 191 ASN A CA 1
ATOM 1435 C C . ASN A 1 191 ? 0.927 -19.752 -1.876 1.00 95.75 191 ASN A C 1
ATOM 1437 O O . ASN A 1 191 ? 1.076 -19.887 -3.086 1.00 95.75 191 ASN A O 1
ATOM 1441 N N . ILE A 1 192 ? 1.463 -18.730 -1.200 1.00 97.81 192 ILE A N 1
ATOM 1442 C CA . ILE A 1 192 ? 2.324 -17.706 -1.799 1.00 97.81 192 ILE A CA 1
ATOM 1443 C C . ILE A 1 192 ? 3.774 -18.005 -1.379 1.00 97.81 192 ILE A C 1
ATOM 1445 O O . ILE A 1 192 ? 4.098 -17.831 -0.198 1.00 97.81 192 ILE A O 1
ATOM 1449 N N . PRO A 1 193 ? 4.645 -18.477 -2.295 1.00 98.12 193 PRO A N 1
ATOM 1450 C CA . PRO A 1 193 ? 6.021 -18.863 -1.976 1.00 98.12 193 PRO A CA 1
ATOM 1451 C C . PRO A 1 193 ? 6.825 -17.773 -1.258 1.00 98.12 193 PRO A C 1
ATOM 1453 O O . PRO A 1 193 ? 7.409 -18.026 -0.207 1.00 98.12 193 PRO A O 1
ATOM 1456 N N . GLU A 1 194 ? 6.790 -16.541 -1.761 1.00 98.38 194 GLU A N 1
ATOM 1457 C CA . GLU A 1 194 ? 7.540 -15.399 -1.225 1.00 98.38 194 GLU A CA 1
ATOM 1458 C C . GLU A 1 194 ? 7.033 -14.987 0.167 1.00 98.38 194 GLU A C 1
ATOM 1460 O O . GLU A 1 194 ? 7.787 -14.456 0.978 1.00 98.38 194 GLU A O 1
ATOM 1465 N N . ALA A 1 195 ? 5.779 -15.310 0.509 1.00 98.44 195 ALA A N 1
ATOM 1466 C CA . ALA A 1 195 ? 5.247 -15.075 1.849 1.00 98.44 195 ALA A CA 1
ATOM 1467 C C . ALA A 1 195 ? 5.806 -16.062 2.893 1.00 98.44 195 ALA A C 1
ATOM 1469 O O . ALA A 1 195 ? 5.842 -15.732 4.080 1.00 98.44 195 ALA A O 1
ATOM 1470 N N . GLN A 1 196 ? 6.252 -17.263 2.493 1.00 98.31 196 GLN A N 1
ATOM 1471 C CA . GLN A 1 196 ? 6.576 -18.345 3.435 1.00 98.31 196 GLN A CA 1
ATOM 1472 C C . GLN A 1 196 ? 7.682 -17.979 4.421 1.00 98.31 196 GLN A C 1
ATOM 1474 O O . GLN A 1 196 ? 7.566 -18.287 5.607 1.00 98.31 196 GLN A O 1
ATOM 1479 N N . LYS A 1 197 ? 8.728 -17.279 3.973 1.00 98.06 197 LYS A N 1
ATOM 1480 C CA . LYS A 1 197 ? 9.830 -16.868 4.856 1.00 98.06 197 LYS A CA 1
ATOM 1481 C C . LYS A 1 197 ? 9.359 -15.911 5.958 1.00 98.06 197 LYS A C 1
ATOM 1483 O O . LYS A 1 197 ? 9.718 -16.089 7.119 1.00 98.06 197 LYS A O 1
ATOM 1488 N N . TYR A 1 198 ? 8.458 -14.988 5.620 1.00 98.44 198 TYR A N 1
ATOM 1489 C CA . TYR A 1 198 ? 7.849 -14.045 6.561 1.00 98.44 198 TYR A CA 1
ATOM 1490 C C . TYR A 1 198 ? 6.871 -14.736 7.523 1.00 98.44 198 TYR A C 1
ATOM 1492 O O . TYR A 1 198 ? 6.725 -14.352 8.689 1.00 98.44 198 TYR A O 1
ATOM 1500 N N . LEU A 1 199 ? 6.193 -15.792 7.062 1.00 98.25 199 LEU A N 1
ATOM 1501 C CA . LEU A 1 199 ? 5.385 -16.638 7.937 1.00 98.25 199 LEU A CA 1
ATOM 1502 C C . LEU A 1 199 ? 6.268 -17.412 8.924 1.00 98.25 199 LEU A C 1
ATOM 1504 O O . LEU A 1 199 ? 5.984 -17.393 10.123 1.00 98.25 199 LEU A O 1
ATOM 1508 N N . ALA A 1 200 ? 7.348 -18.030 8.439 1.00 98.12 200 ALA A N 1
ATOM 1509 C CA . ALA A 1 200 ? 8.278 -18.824 9.236 1.00 98.12 200 ALA A CA 1
ATOM 1510 C C . ALA A 1 200 ? 8.954 -17.997 10.342 1.00 98.12 200 ALA A C 1
ATOM 1512 O O . ALA A 1 200 ? 9.004 -18.433 11.491 1.00 98.12 200 ALA A O 1
ATOM 1513 N N . GLU A 1 201 ? 9.386 -16.770 10.041 1.00 97.50 201 GLU A N 1
ATOM 1514 C CA . GLU A 1 201 ? 9.983 -15.869 11.041 1.00 97.50 201 GLU A CA 1
ATOM 1515 C C . GLU A 1 201 ? 8.957 -15.241 12.008 1.00 97.50 201 GLU A C 1
ATOM 1517 O O . GLU A 1 201 ? 9.332 -14.591 12.989 1.00 97.50 201 GLU A O 1
ATOM 1522 N N . GLY A 1 202 ? 7.657 -15.432 11.753 1.00 97.75 202 GLY A N 1
ATOM 1523 C CA . GLY A 1 202 ? 6.569 -14.993 12.626 1.00 97.75 202 GLY A CA 1
ATOM 1524 C C . GLY A 1 202 ? 6.040 -13.581 12.369 1.00 97.75 202 GLY A C 1
ATOM 1525 O O . GLY A 1 202 ? 5.304 -13.066 13.212 1.00 97.75 202 GLY A O 1
ATOM 1526 N N . SER A 1 203 ? 6.347 -12.959 11.230 1.00 97.31 203 SER A N 1
ATOM 1527 C CA . SER A 1 203 ? 5.923 -11.585 10.916 1.00 97.31 203 SER A CA 1
ATOM 1528 C C . SER A 1 203 ? 4.399 -11.415 10.846 1.00 97.31 203 SER A C 1
ATOM 1530 O O . SER A 1 203 ? 3.883 -10.370 11.227 1.00 97.31 203 SER A O 1
ATOM 1532 N N . HIS A 1 204 ? 3.648 -12.468 10.511 1.00 97.38 204 HIS A N 1
ATOM 1533 C CA . HIS A 1 204 ? 2.175 -12.497 10.574 1.00 97.38 204 HIS A CA 1
ATOM 1534 C C . HIS A 1 204 ? 1.579 -12.378 11.993 1.00 97.38 204 HIS A C 1
ATOM 1536 O O . HIS A 1 204 ? 0.366 -12.251 12.137 1.00 97.38 204 HIS A O 1
ATOM 1542 N N . ARG A 1 205 ? 2.402 -12.450 13.047 1.00 96.25 205 ARG A N 1
ATOM 1543 C CA . ARG A 1 205 ? 1.978 -12.324 14.456 1.00 96.25 205 ARG A CA 1
ATOM 1544 C C . ARG A 1 205 ? 2.462 -11.031 15.110 1.00 96.25 205 ARG A C 1
ATOM 1546 O O . ARG A 1 205 ? 2.283 -10.861 16.313 1.00 96.25 205 ARG A O 1
ATOM 1553 N N . ARG A 1 206 ? 3.126 -10.153 14.353 1.00 97.31 206 ARG A N 1
ATOM 1554 C CA . ARG A 1 206 ? 3.782 -8.952 14.878 1.00 97.31 206 ARG A CA 1
ATOM 1555 C C . ARG A 1 206 ? 3.122 -7.703 14.321 1.00 97.31 206 ARG A C 1
ATOM 1557 O O . ARG A 1 206 ? 3.166 -7.461 13.117 1.00 97.31 206 ARG A O 1
ATOM 1564 N N . LEU A 1 207 ? 2.564 -6.896 15.214 1.00 96.88 207 LEU A N 1
ATOM 1565 C CA . LEU A 1 207 ? 2.277 -5.494 14.948 1.00 96.88 207 LEU A CA 1
ATOM 1566 C C . LEU A 1 207 ? 3.409 -4.684 15.583 1.00 96.88 207 LEU A C 1
ATOM 1568 O O . LEU A 1 207 ? 3.615 -4.776 16.794 1.00 96.88 207 LEU A O 1
ATOM 1572 N N . TYR A 1 208 ? 4.183 -3.975 14.765 1.00 95.12 208 TYR A N 1
ATOM 1573 C CA . TYR A 1 208 ? 5.332 -3.210 15.238 1.00 95.12 208 TYR A CA 1
ATOM 1574 C C . TYR A 1 208 ? 4.884 -1.826 15.713 1.00 95.12 208 TYR A C 1
ATOM 1576 O O . TYR A 1 208 ? 4.015 -1.197 15.111 1.00 95.12 208 TYR A O 1
ATOM 1584 N N . THR A 1 209 ? 5.499 -1.340 16.788 1.00 95.31 209 THR A N 1
ATOM 1585 C CA . THR A 1 209 ? 5.311 0.035 17.257 1.00 95.31 209 THR A CA 1
ATOM 1586 C C . THR A 1 209 ? 6.442 0.887 16.699 1.00 95.31 209 THR A C 1
ATOM 1588 O O . THR A 1 209 ? 7.555 0.856 17.215 1.00 95.31 209 THR A O 1
ATOM 1591 N N . PHE A 1 210 ? 6.167 1.649 15.643 1.00 93.69 210 PHE A N 1
ATOM 1592 C CA . PHE A 1 210 ? 7.128 2.573 15.031 1.00 93.69 210 PHE A CA 1
ATOM 1593 C C . PHE A 1 210 ? 7.175 3.911 15.794 1.00 93.69 210 PHE A C 1
ATOM 1595 O O . PHE A 1 210 ? 6.831 4.965 15.266 1.00 93.69 210 PHE A O 1
ATOM 1602 N N . SER A 1 211 ? 7.555 3.853 17.072 1.00 92.12 211 SER A N 1
ATOM 1603 C CA . SER A 1 211 ? 7.737 5.004 17.968 1.00 92.12 211 SER A CA 1
ATOM 1604 C C . SER A 1 211 ? 8.852 4.693 18.975 1.00 92.12 211 SER A C 1
ATOM 1606 O O . SER A 1 211 ? 8.905 3.547 19.426 1.00 92.12 211 SER A O 1
ATOM 1608 N N . PRO A 1 212 ? 9.708 5.671 19.339 1.00 86.44 212 PRO A N 1
ATOM 1609 C CA . PRO A 1 212 ? 10.641 5.551 20.463 1.00 86.44 212 PRO A CA 1
ATOM 1610 C C . PRO A 1 212 ? 9.943 5.283 21.801 1.00 86.44 212 PRO A C 1
ATOM 1612 O O . PRO A 1 212 ? 8.752 5.664 21.931 1.00 86.44 212 PRO A O 1
#

Secondary structure (DSSP, 8-state):
--SSTTSHHHHHHHHHHHHHH-S-TTTTHHHHHHHHHHHHHHHHHHHHHHHHHHHHHH-S--TTGGGS-----TT-TTGGGGGSTTTHHHHTTTT---SB-TTSPBP-GGG----S-HHHHHHHHHHHHHHHHHHHHHHHHH---HHHHHHHHHHHHHHHHHHHHHHHHHHHHH---GGGG-SSSS--GGG-HHHHHHHHTTGGG-------

Radius of gyration: 19.4 Å; chains: 1; bounding box: 51×35×59 Å

InterPro domains:
  IPR007760 Manganese catalase [PF05067] (1-211)
  IPR009078 Ferritin-like superfamily [SSF47240] (1-211)
  IPR012347 Ferritin-like [G3DSA:1.20.1260.10] (1-212)

Sequence (212 aa):
LLGGKYGEMSTLGNYLFQSFNFRSKTKLASFYSLVACITAEELGHVELVSNGVAMLNNGPDSKGDDTGNGGDITGAPMEMMKDIRLAAGFYSHGGGAVPVDSNGLSWNKDFVTTTGNVVFDLLHNFHLECGARLHKLRVYESLSDPTGREVCGYLLVRGSVHAHAYALALKKLTGVEIEKMLPTPNIPLGNIPEAQKYLAEGSHRRLYTFSP

Organism: NCBI:txid2883479

pLDDT: mean 96.68, std 3.11, range [82.62, 98.88]